Protein AF-A0A7C7JEN7-F1 (afdb_monomer)

Mean predicted aligned error: 6.24 Å

Radius of gyration: 23.6 Å; Cα contacts (8 Å, |Δi|>4): 717; chains: 1; bounding box: 55×53×73 Å

Sequence (322 aa):
MTFWKRRGQVAGRQQATELNKSIAQLVNTSGSMYYESNAASGFDFISEGQALMNERQGLKTDRCYILNDRSTQKFGTDLAGRQTLQGRPADTWTTGQIGSNIAEFDVYTGSFLPQVAASSGSTTTTATFSGKPEGGGVSASFIVTNVDYRTADIAVTASAGFAVGDKVTFSNVNAVGLADKTDTGILMTFTVVGIPNGTSVTIFPKPIALGDAGLNITEKAYANVNTQIVSGATMGAVNTTGGRSNLFYDNDAIEVLGGDVPMQLMGEFDGMKVISETMSNGLNMYMVYDSRLDDLRLRYRLFTWYGLTAKDPSRMGVSVSI

Foldseek 3Di:
DCVVVVVVVVVVVVVVLVVVLVQLVCLLQQAFAEDEDQDQALLVQVLVLLLLLVQQQDDFDAKAWEAEPVSLQSNLVVLLPDPPDPPQNVVCVVPSGNAQDRNRYGYHYDNSHDWFDAAFDKWFFAAWDALFDDQWDQDPVRDTDGDDQFKDKTFTPFDPRDDRSFKKFWPPKFFHHLQPRHGPVHTGIWTFHDDPDGGITMIGGRAHELPDPPDDPVRSNRHTIHHIRHGGIMMGTNSRPITGKMKMFRPVQKDKAWDDDPCVCVCVVPVWDKDWDQDPVRWIKIKIWDADPVVRDIDIDIDTDIDMDRNHSHGIYIYHHD

Secondary structure (DSSP, 8-state):
--HHHHHHHHHHHHHHHHHHHHHHHHHHHH--EEEEE--S-HHHHHHHHHHHHHHHT---S-EEEEE-HHHHHHHHHHHHT-SSSSSHHHHHHHH----SSBTTBEEEE-TT--EEPP---EEEBSS-B------EEE-TT--EEEPPSS-EEEEBS--TT--TT-EEEEEEEEEE-TTT--EEEEEEEEEEEEEEETTEEEEESPP-BTT-TTS-HHHHTT--BSS-B-TTPEEEES-SS-EEEEEEEEGGGEEEEEPPP-GGGHHHHH--EEEEEE-TTSPEEEEEEEE-TTT--EEEEEEE-EEEEES-GGGEEEEEE-

Nearest PDB structures (foldseek):
  5uu5-assembly1_A  TM=9.271E-01  e=1.048E-30  Lederbergvirus P22
  8i1v-assembly1_B  TM=8.543E-01  e=2.405E-27  Salmonella phage P22
  8i1v-assembly1_E  TM=8.691E-01  e=3.173E-26  Salmonella phage P22
  8i1v-assembly1_C  TM=8.384E-01  e=6.517E-26  Salmonella phage P22
  8i1v-assembly1_A  TM=8.525E-01  e=1.509E-25  Salmonella phage P22

Solvent-accessible surface area (backbone atoms only — not comparable to full-atom values): 17219 Å² total; per-residue (Å²): 142,58,66,69,61,52,50,52,56,51,51,56,54,47,51,57,51,52,51,55,29,50,52,40,42,47,41,54,36,38,19,15,36,73,54,78,42,68,63,73,48,46,64,60,56,51,34,53,58,34,50,57,48,56,53,40,47,56,87,84,86,46,41,37,30,36,31,24,64,66,57,40,51,52,26,31,51,52,48,43,68,41,87,86,55,82,67,58,22,61,51,22,65,74,69,61,47,86,48,68,71,56,62,76,19,40,54,47,78,36,87,60,49,48,73,43,68,55,34,84,21,67,36,33,24,70,45,64,50,79,48,76,80,53,74,54,49,67,46,99,83,70,50,76,43,77,45,76,67,51,58,35,80,44,46,28,70,50,34,85,59,61,53,75,34,42,34,31,35,41,64,89,27,22,26,15,14,45,81,79,63,45,69,66,86,42,69,34,48,27,10,25,66,39,66,85,45,65,40,26,38,26,28,21,50,41,63,15,26,52,63,38,86,88,55,54,74,77,50,36,61,67,20,44,19,45,37,53,56,44,54,65,32,43,38,37,40,66,35,56,77,39,37,63,32,24,40,35,32,30,58,83,24,52,47,77,46,69,51,88,72,78,58,68,56,48,35,77,76,73,69,31,46,70,49,73,50,72,44,99,86,72,41,58,37,36,40,40,35,46,71,46,79,94,76,69,45,76,50,74,48,78,49,68,50,69,49,79,42,73,73,34,30,74,46,19,21,36,37,28,73,98

pLDDT: mean 90.13, std 7.37, range [51.38, 98.12]

Structure (mmCIF, N/CA/C/O backbone):
data_AF-A0A7C7JEN7-F1
#
_entry.id   AF-A0A7C7JEN7-F1
#
loop_
_atom_site.group_PDB
_atom_site.id
_atom_site.type_symbol
_atom_site.label_atom_id
_atom_site.label_alt_id
_atom_site.label_comp_id
_atom_site.label_asym_id
_atom_site.label_entity_id
_atom_site.label_seq_id
_atom_site.pdbx_PDB_ins_code
_atom_site.Cartn_x
_atom_site.Cartn_y
_atom_site.Cartn_z
_atom_site.occupancy
_atom_site.B_iso_or_equiv
_atom_site.auth_seq_id
_atom_site.auth_comp_id
_atom_site.auth_asym_id
_atom_site.auth_atom_id
_atom_site.pdbx_PDB_model_num
ATOM 1 N N . MET A 1 1 ? 28.932 23.107 -25.901 1.00 51.38 1 MET A N 1
ATOM 2 C CA . MET A 1 1 ? 27.743 22.413 -26.449 1.00 51.38 1 MET A CA 1
ATOM 3 C C . MET A 1 1 ? 27.569 21.045 -25.777 1.00 51.38 1 MET A C 1
ATOM 5 O O . MET A 1 1 ? 28.175 20.079 -26.211 1.00 51.38 1 MET A O 1
ATOM 9 N N . THR A 1 2 ? 26.784 20.954 -24.696 1.00 74.62 2 THR A N 1
ATOM 10 C CA . THR A 1 2 ? 26.602 19.733 -23.863 1.00 74.62 2 THR A CA 1
ATOM 11 C C . THR A 1 2 ? 25.125 19.393 -23.604 1.00 74.62 2 THR A C 1
ATOM 13 O O . THR A 1 2 ? 24.800 18.640 -22.686 1.00 74.62 2 THR A O 1
ATOM 16 N N . PHE A 1 3 ? 24.204 19.947 -24.400 1.00 80.75 3 PHE A N 1
ATOM 17 C CA . PHE A 1 3 ? 22.759 19.837 -24.166 1.00 80.75 3 PHE A CA 1
ATOM 18 C C . PHE A 1 3 ? 22.262 18.383 -24.177 1.00 80.75 3 PHE A C 1
ATOM 20 O O . PHE A 1 3 ? 21.475 18.005 -23.314 1.00 80.75 3 PHE A O 1
ATOM 27 N N . TRP A 1 4 ? 22.765 17.547 -25.091 1.00 77.31 4 TRP A N 1
ATOM 28 C CA . TRP A 1 4 ? 22.377 16.138 -25.193 1.00 77.31 4 TRP A CA 1
ATOM 29 C C . TRP A 1 4 ? 22.844 15.331 -23.972 1.00 77.31 4 TRP A C 1
ATOM 31 O O . TRP A 1 4 ? 22.062 14.572 -23.405 1.00 77.31 4 TRP A O 1
ATOM 41 N N . LYS A 1 5 ? 24.070 15.579 -23.485 1.00 84.12 5 LYS A N 1
ATOM 42 C CA . LYS A 1 5 ? 24.615 14.950 -22.270 1.00 84.12 5 LYS A CA 1
ATOM 43 C C . LYS A 1 5 ? 23.794 15.333 -21.038 1.00 84.12 5 LYS A C 1
ATOM 45 O O . LYS A 1 5 ? 23.424 14.469 -20.249 1.00 84.12 5 LYS A O 1
ATOM 50 N N . ARG A 1 6 ? 23.452 16.620 -20.903 1.00 86.44 6 ARG A N 1
ATOM 51 C CA . ARG A 1 6 ? 22.601 17.109 -19.807 1.00 86.44 6 ARG A CA 1
ATOM 52 C C . ARG A 1 6 ? 21.198 16.505 -19.876 1.00 86.44 6 ARG A C 1
ATOM 54 O O . ARG A 1 6 ? 20.664 16.107 -18.847 1.00 86.44 6 ARG A O 1
ATOM 61 N N . ARG A 1 7 ? 20.619 16.388 -21.076 1.00 85.50 7 ARG A N 1
ATOM 62 C CA . ARG A 1 7 ? 19.309 15.753 -21.277 1.00 85.50 7 ARG A CA 1
ATOM 63 C C . ARG A 1 7 ? 19.331 14.270 -20.898 1.00 85.50 7 ARG A C 1
ATOM 65 O O . ARG A 1 7 ? 18.399 13.826 -20.241 1.00 85.50 7 ARG A O 1
ATOM 72 N N . GLY A 1 8 ? 20.387 13.532 -21.247 1.00 83.75 8 GLY A N 1
ATOM 73 C CA . GLY A 1 8 ? 20.572 12.140 -20.818 1.00 83.75 8 GLY A CA 1
ATOM 74 C C . GLY A 1 8 ? 20.639 11.993 -19.293 1.00 83.75 8 GLY A C 1
ATOM 75 O O . GLY A 1 8 ? 19.905 11.196 -18.719 1.00 83.75 8 GLY A O 1
ATOM 76 N N . GLN A 1 9 ? 21.435 12.834 -18.621 1.00 84.75 9 GLN A N 1
ATOM 77 C CA . GLN A 1 9 ? 21.543 12.835 -17.154 1.00 84.75 9 GLN A CA 1
ATOM 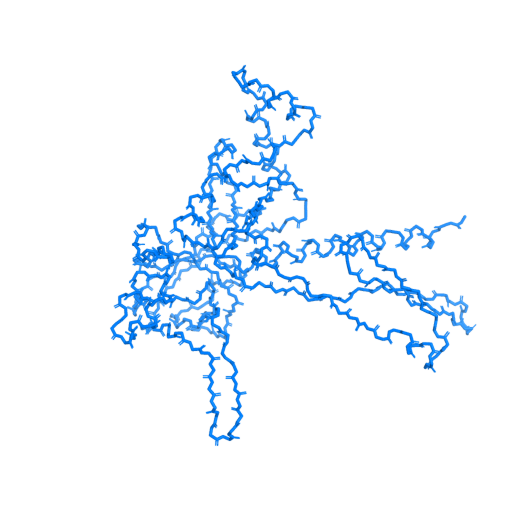78 C C . GLN A 1 9 ? 20.213 13.157 -16.456 1.00 84.75 9 GLN A C 1
ATOM 80 O O . GLN A 1 9 ? 19.863 12.522 -15.463 1.00 84.75 9 GLN A O 1
ATOM 85 N N . VAL A 1 10 ? 19.462 14.141 -16.963 1.00 86.94 10 VAL A N 1
ATOM 86 C CA . VAL A 1 10 ? 18.146 14.502 -16.409 1.00 86.94 10 VAL A CA 1
ATOM 87 C C . VAL A 1 10 ? 17.130 13.383 -16.636 1.00 86.94 10 VAL A C 1
ATOM 89 O O . VAL A 1 10 ? 16.380 13.067 -15.719 1.00 86.94 10 VAL A O 1
ATOM 92 N N . ALA A 1 11 ? 17.136 12.747 -17.808 1.00 85.75 11 ALA A N 1
ATOM 93 C CA . ALA A 1 11 ? 16.244 11.631 -18.100 1.00 85.75 11 ALA A CA 1
ATOM 94 C C . ALA A 1 11 ? 16.504 10.421 -17.185 1.00 85.75 11 ALA A C 1
ATOM 96 O O . ALA A 1 11 ? 15.548 9.846 -16.675 1.00 85.75 11 ALA A O 1
ATOM 97 N N . GLY A 1 12 ? 17.769 10.085 -16.898 1.00 83.12 12 GLY A N 1
ATOM 98 C CA . GLY A 1 12 ? 18.100 9.035 -15.923 1.00 83.12 12 GLY A CA 1
ATOM 99 C C . GLY A 1 12 ? 17.578 9.353 -14.514 1.00 83.12 12 GLY A C 1
ATOM 100 O O . GLY A 1 12 ? 16.945 8.515 -13.878 1.00 83.12 12 GLY A O 1
ATOM 101 N N . ARG A 1 13 ? 17.742 10.603 -14.052 1.00 84.62 13 ARG A N 1
ATOM 102 C CA . ARG A 1 13 ? 17.164 11.054 -12.768 1.00 84.62 13 ARG A CA 1
ATOM 103 C C . ARG A 1 13 ? 15.639 10.970 -12.758 1.00 84.62 13 ARG A C 1
ATOM 105 O O . ARG A 1 13 ? 15.063 10.551 -11.762 1.00 84.62 13 ARG A O 1
ATOM 112 N N . GLN A 1 14 ? 14.990 11.355 -13.857 1.00 87.88 14 GLN A N 1
ATOM 113 C CA . GLN A 1 14 ? 13.539 11.276 -13.981 1.00 87.88 14 GLN A CA 1
ATOM 114 C C . GLN A 1 14 ? 13.049 9.828 -13.873 1.00 87.88 14 GLN A C 1
ATOM 116 O O . GLN A 1 14 ? 12.081 9.589 -13.164 1.00 87.88 14 GLN A O 1
ATOM 121 N N . GLN A 1 15 ? 13.723 8.863 -14.506 1.00 85.88 15 GLN A N 1
ATOM 122 C CA . GLN A 1 15 ? 13.332 7.451 -14.418 1.00 85.88 15 GLN A CA 1
ATOM 123 C C . GLN A 1 15 ? 13.362 6.919 -12.982 1.00 85.88 15 GLN A C 1
ATOM 125 O O . GLN A 1 15 ? 12.417 6.252 -12.565 1.00 85.88 15 GLN A O 1
ATOM 130 N N . ALA A 1 16 ? 14.395 7.262 -12.207 1.00 84.06 16 ALA A N 1
ATOM 131 C CA . ALA A 1 16 ? 14.459 6.901 -10.792 1.00 84.06 16 ALA A CA 1
ATOM 132 C C . ALA A 1 16 ? 13.298 7.521 -9.988 1.00 84.06 16 ALA A C 1
ATOM 134 O O . ALA A 1 16 ? 12.675 6.850 -9.168 1.00 84.06 16 ALA A O 1
ATOM 135 N N . THR A 1 17 ? 12.955 8.783 -10.261 1.00 88.62 17 THR A N 1
ATOM 136 C CA . THR A 1 17 ? 11.811 9.446 -9.618 1.00 88.62 17 THR A CA 1
ATOM 137 C C . THR A 1 17 ? 10.472 8.814 -10.007 1.00 88.62 17 THR A C 1
ATOM 139 O O . THR A 1 17 ? 9.616 8.642 -9.142 1.00 88.62 17 THR A O 1
ATOM 142 N N . GLU A 1 18 ? 10.274 8.443 -11.275 1.00 90.25 18 GLU A N 1
ATOM 143 C CA . GLU A 1 18 ? 9.043 7.774 -11.723 1.00 90.25 18 GLU A CA 1
ATOM 144 C C . GLU A 1 18 ? 8.884 6.382 -11.091 1.00 90.25 18 GLU A C 1
ATOM 146 O O . GLU A 1 18 ? 7.769 5.997 -10.735 1.00 90.25 18 GLU A O 1
ATOM 151 N N . LEU A 1 19 ? 9.982 5.648 -10.866 1.00 89.94 19 LEU A N 1
ATOM 152 C CA . LEU A 1 19 ? 9.952 4.398 -10.096 1.00 89.94 19 LEU A CA 1
ATOM 153 C C . LEU A 1 19 ? 9.471 4.650 -8.657 1.00 89.94 19 LEU A C 1
ATOM 155 O O . LEU A 1 19 ? 8.524 4.021 -8.196 1.00 89.94 19 LEU A O 1
ATOM 159 N N . ASN A 1 20 ? 10.064 5.619 -7.959 1.00 91.44 20 ASN A N 1
ATOM 160 C CA . ASN A 1 20 ? 9.665 5.935 -6.584 1.00 91.44 20 ASN A CA 1
ATOM 161 C C . ASN A 1 20 ? 8.196 6.377 -6.500 1.00 91.44 20 ASN A C 1
ATOM 163 O O . ASN A 1 20 ? 7.462 5.969 -5.601 1.00 91.44 20 ASN A O 1
ATOM 167 N N . LYS A 1 21 ? 7.742 7.177 -7.470 1.00 93.50 21 LYS A N 1
ATOM 168 C CA . LYS A 1 21 ? 6.348 7.618 -7.574 1.00 93.50 21 LYS A CA 1
ATOM 169 C C . LYS A 1 21 ? 5.394 6.453 -7.838 1.00 93.50 21 LYS A C 1
ATOM 171 O O . LYS A 1 21 ? 4.320 6.411 -7.245 1.00 93.50 21 LYS A O 1
ATOM 176 N N . SER A 1 22 ? 5.760 5.519 -8.713 1.00 94.50 22 SER A N 1
ATOM 177 C CA . SER A 1 22 ? 4.924 4.355 -9.023 1.00 94.50 22 SER A CA 1
ATOM 178 C C . SER A 1 22 ? 4.834 3.378 -7.847 1.00 94.50 22 SER A C 1
ATOM 180 O O . SER A 1 22 ? 3.738 2.900 -7.563 1.00 94.50 22 SER A O 1
ATOM 182 N N . ILE A 1 23 ? 5.918 3.177 -7.087 1.00 93.69 23 ILE A N 1
ATOM 183 C CA . ILE A 1 23 ? 5.891 2.427 -5.817 1.00 93.69 23 ILE A CA 1
ATOM 184 C C . ILE A 1 23 ? 4.972 3.120 -4.804 1.00 93.69 23 ILE A C 1
ATOM 186 O O . ILE A 1 23 ? 4.078 2.488 -4.245 1.00 93.69 23 ILE A O 1
ATOM 190 N N . ALA A 1 24 ? 5.127 4.432 -4.609 1.00 95.38 24 ALA A N 1
ATOM 191 C CA . ALA A 1 24 ? 4.277 5.188 -3.693 1.00 95.38 24 ALA A CA 1
ATOM 192 C C . ALA A 1 24 ? 2.789 5.127 -4.092 1.00 95.38 24 ALA A C 1
ATOM 194 O O . ALA A 1 24 ? 1.914 4.984 -3.237 1.00 95.38 24 ALA A O 1
ATOM 195 N N . GLN A 1 25 ? 2.496 5.186 -5.394 1.00 95.50 25 GLN A N 1
ATOM 196 C CA . GLN A 1 25 ? 1.140 5.045 -5.922 1.00 95.50 25 GLN A CA 1
ATOM 197 C C . GLN A 1 25 ? 0.579 3.633 -5.718 1.00 95.50 25 GLN A C 1
ATOM 199 O O . GLN A 1 25 ? -0.606 3.496 -5.406 1.00 95.50 25 GLN A O 1
ATOM 204 N N . LEU A 1 26 ? 1.405 2.592 -5.860 1.00 95.44 26 LEU A N 1
ATOM 205 C CA . LEU A 1 26 ? 1.008 1.215 -5.579 1.00 95.44 26 LEU A CA 1
ATOM 206 C C . LEU A 1 26 ? 0.565 1.077 -4.120 1.00 95.44 26 LEU A C 1
ATOM 208 O O . LEU A 1 26 ? -0.551 0.626 -3.872 1.00 95.44 26 LEU A O 1
ATOM 212 N N . VAL A 1 27 ? 1.381 1.530 -3.165 1.00 95.94 27 VAL A N 1
ATOM 213 C CA . VAL A 1 27 ? 1.025 1.499 -1.734 1.00 95.94 27 VAL A CA 1
ATOM 214 C C . VAL A 1 27 ? -0.258 2.285 -1.480 1.00 95.94 27 VAL A C 1
ATOM 216 O O . VAL A 1 27 ? -1.158 1.793 -0.805 1.00 95.94 27 VAL A O 1
ATOM 219 N N . ASN A 1 28 ? -0.395 3.466 -2.086 1.00 95.19 28 ASN A N 1
ATOM 220 C CA . ASN A 1 28 ? -1.583 4.296 -1.918 1.00 95.19 28 ASN A CA 1
ATOM 221 C C . ASN A 1 28 ? -2.875 3.611 -2.398 1.00 95.19 28 ASN A C 1
ATOM 223 O O . ASN A 1 28 ? -3.921 3.710 -1.757 1.00 95.19 28 ASN A O 1
ATOM 227 N N . THR A 1 29 ? -2.804 2.900 -3.523 1.00 94.81 29 THR A N 1
ATOM 228 C CA . THR A 1 29 ? -3.970 2.280 -4.174 1.00 94.81 29 THR A CA 1
ATOM 229 C C . THR A 1 29 ? -4.243 0.845 -3.737 1.00 94.81 29 THR A C 1
ATOM 231 O O . THR A 1 29 ? -5.320 0.340 -4.029 1.00 94.81 29 THR A O 1
ATOM 234 N N . SER A 1 30 ? -3.319 0.193 -3.023 1.00 94.50 30 SER A N 1
ATOM 235 C CA . SER A 1 30 ? -3.463 -1.213 -2.614 1.00 94.50 30 SER A CA 1
ATOM 236 C C . SER A 1 30 ? -3.274 -1.473 -1.118 1.00 94.50 30 SER A C 1
ATOM 238 O O . SER A 1 30 ? -3.766 -2.485 -0.628 1.00 94.50 30 SER A O 1
ATOM 240 N N . GLY A 1 31 ? -2.619 -0.583 -0.367 1.00 94.94 31 GLY A N 1
ATOM 241 C CA . GLY A 1 31 ? -2.411 -0.757 1.071 1.00 94.94 31 GLY A CA 1
ATOM 242 C C . GLY A 1 31 ? -3.721 -0.688 1.845 1.00 94.94 31 GLY A C 1
ATOM 243 O O . GLY A 1 31 ? -4.533 0.1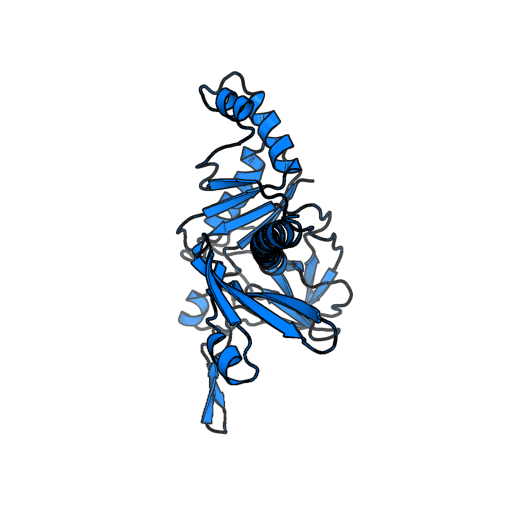95 1.589 1.00 94.94 31 GLY A O 1
ATOM 244 N N . SER A 1 32 ? -3.941 -1.631 2.759 1.00 93.94 32 SER A N 1
ATOM 245 C CA . SER A 1 32 ? -5.224 -1.841 3.451 1.00 93.94 32 SER A CA 1
ATOM 246 C C . SER A 1 32 ? -5.267 -1.342 4.895 1.00 93.94 32 SER A C 1
ATOM 248 O O . SER A 1 32 ? -6.286 -1.473 5.570 1.00 93.94 32 SER A O 1
ATOM 250 N N . MET A 1 33 ? -4.173 -0.786 5.408 1.00 95.31 33 MET A N 1
ATOM 251 C CA . MET A 1 33 ? -4.198 -0.028 6.659 1.00 95.31 33 MET A CA 1
ATOM 252 C C . MET A 1 33 ? -4.404 1.453 6.348 1.00 95.31 33 MET A C 1
ATOM 254 O O . MET A 1 33 ? -3.807 1.989 5.413 1.00 95.31 33 MET A O 1
ATOM 258 N N . TYR A 1 34 ? -5.265 2.117 7.114 1.00 96.50 34 TYR A N 1
ATOM 259 C CA . TYR A 1 34 ? -5.557 3.527 6.897 1.00 96.50 34 TYR A CA 1
ATOM 260 C C . TYR A 1 34 ? -5.976 4.243 8.169 1.00 96.50 34 TYR A C 1
ATOM 262 O O . TYR A 1 34 ? -6.727 3.668 8.954 1.00 96.50 34 TYR A O 1
ATOM 270 N N . TYR A 1 35 ? -5.548 5.498 8.309 1.00 95.75 35 TYR A N 1
ATOM 271 C CA . TYR A 1 35 ? -6.066 6.428 9.309 1.00 95.75 35 TYR A CA 1
ATOM 272 C C . TYR A 1 35 ? -5.925 7.895 8.862 1.00 95.75 35 TYR A C 1
ATOM 274 O O . TYR A 1 35 ? -4.974 8.268 8.165 1.00 95.75 35 TYR A O 1
ATOM 282 N N . GLU A 1 36 ? -6.879 8.729 9.282 1.00 94.50 36 GL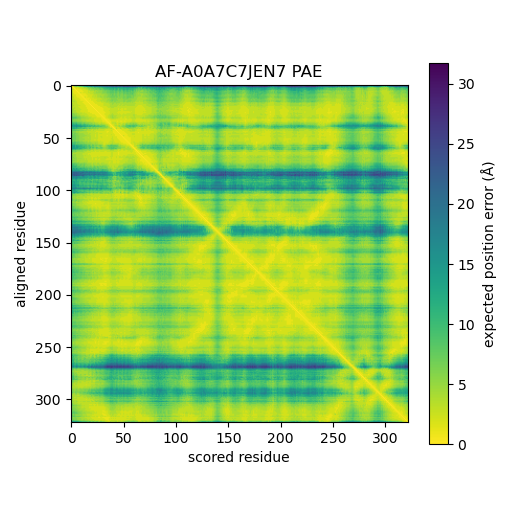U A N 1
ATOM 283 C CA . GLU A 1 36 ? -6.800 10.195 9.238 1.00 94.50 36 GLU A CA 1
ATOM 284 C C . GLU A 1 36 ? -6.620 10.693 10.672 1.00 94.50 36 GLU A C 1
ATOM 286 O O . GLU A 1 36 ? -7.388 10.315 11.554 1.00 94.50 36 GLU A O 1
ATOM 291 N N . SER A 1 37 ? -5.615 11.531 10.923 1.00 92.75 37 SER A N 1
ATOM 292 C CA . SER A 1 37 ? -5.306 11.979 12.283 1.00 92.75 37 SER A CA 1
ATOM 293 C C . SER A 1 37 ? -4.974 13.465 12.326 1.00 92.75 37 SER A C 1
ATOM 295 O O . SER A 1 37 ? -4.196 13.979 11.517 1.00 92.75 37 SER A O 1
ATOM 297 N N . ASN A 1 38 ? -5.571 14.158 13.297 1.00 89.88 38 ASN A N 1
ATOM 298 C CA . ASN A 1 38 ? -5.308 15.563 13.607 1.00 89.88 38 ASN A CA 1
ATOM 299 C C . ASN A 1 38 ? -4.196 15.726 14.660 1.00 89.88 38 ASN A C 1
ATOM 301 O O . ASN A 1 38 ? -4.017 16.818 15.207 1.00 89.88 38 ASN A O 1
ATOM 305 N N . ALA A 1 39 ? -3.452 14.650 14.953 1.00 85.75 39 ALA A N 1
ATOM 306 C CA . ALA A 1 39 ? -2.406 14.648 15.961 1.00 85.75 39 ALA A CA 1
ATOM 307 C C . ALA A 1 39 ? -1.422 15.815 15.762 1.00 85.75 39 ALA A C 1
ATOM 309 O O . ALA A 1 39 ? -0.931 16.101 14.661 1.00 85.75 39 ALA A O 1
ATOM 310 N N . ALA A 1 40 ? -1.143 16.510 16.864 1.00 81.62 40 ALA A N 1
ATOM 311 C CA . ALA A 1 40 ? -0.124 17.552 16.912 1.00 81.62 40 ALA A CA 1
ATOM 312 C C . ALA A 1 40 ? 1.281 16.950 17.087 1.00 81.62 40 ALA A C 1
ATOM 314 O O . ALA A 1 40 ? 2.245 17.468 16.527 1.00 81.62 40 ALA A O 1
ATOM 315 N N . SER A 1 41 ? 1.372 15.840 17.827 1.00 86.44 41 SER A N 1
ATOM 316 C CA . SER A 1 41 ? 2.599 15.085 18.087 1.00 86.44 41 SER A CA 1
ATOM 317 C C . SER A 1 41 ? 2.945 14.181 16.907 1.00 86.44 41 SER A C 1
ATOM 319 O O . SER A 1 41 ? 2.132 13.359 16.478 1.00 86.44 41 SER A O 1
ATOM 321 N N . GLY A 1 42 ? 4.181 14.290 16.415 1.00 85.31 42 GLY A N 1
ATOM 322 C CA . GLY A 1 42 ? 4.687 13.386 15.380 1.00 85.31 42 GLY A CA 1
ATOM 323 C C . GLY A 1 42 ? 4.819 11.940 15.853 1.00 85.31 42 GLY A C 1
ATOM 324 O O . GLY A 1 42 ? 4.624 11.018 15.066 1.00 85.31 42 GLY A O 1
ATOM 325 N N . PHE A 1 43 ? 5.108 11.731 17.141 1.00 88.12 43 PHE A N 1
ATOM 326 C CA . PHE A 1 43 ? 5.197 10.389 17.715 1.00 88.12 43 PHE A CA 1
ATOM 327 C C . PHE A 1 43 ? 3.827 9.708 17.764 1.00 88.12 43 PHE A C 1
ATOM 329 O O . PHE A 1 43 ? 3.714 8.545 17.386 1.00 88.12 43 PHE A O 1
ATOM 336 N N . ASP A 1 44 ? 2.786 10.434 18.171 1.00 90.88 44 ASP A N 1
ATOM 337 C CA . ASP A 1 44 ? 1.429 9.883 18.260 1.00 90.88 44 ASP A CA 1
ATOM 338 C C . ASP A 1 44 ? 0.920 9.537 16.857 1.00 90.88 44 ASP A C 1
ATOM 340 O O . ASP A 1 44 ? 0.404 8.446 16.632 1.00 90.88 44 ASP A O 1
ATOM 344 N N . PHE A 1 45 ? 1.188 10.416 15.881 1.00 93.31 45 PHE A N 1
ATOM 345 C CA . PHE A 1 45 ? 0.839 10.172 14.485 1.00 93.31 45 PHE A CA 1
ATOM 346 C C . PHE A 1 45 ? 1.503 8.909 13.924 1.00 93.31 45 PHE A C 1
ATOM 348 O O . PHE A 1 45 ? 0.847 8.140 13.232 1.00 93.31 45 PHE A O 1
ATOM 355 N N . ILE A 1 46 ? 2.793 8.675 14.185 1.00 93.44 46 ILE A N 1
ATOM 356 C CA . ILE A 1 46 ? 3.515 7.503 13.653 1.00 93.44 46 ILE A CA 1
ATOM 357 C C . ILE A 1 46 ? 3.161 6.228 14.439 1.00 93.44 46 ILE A C 1
ATOM 359 O O . ILE A 1 46 ? 3.022 5.159 13.843 1.00 93.44 46 ILE A O 1
ATOM 363 N N . SER A 1 47 ? 2.984 6.326 15.760 1.00 93.56 47 SER A N 1
ATOM 364 C CA . SER A 1 47 ? 2.688 5.170 16.621 1.00 93.56 47 SER A CA 1
ATOM 365 C C . SER A 1 47 ? 1.289 4.587 16.407 1.00 93.56 47 SER A C 1
ATOM 367 O O . SER A 1 47 ? 1.105 3.389 16.608 1.00 93.56 47 SER A O 1
ATOM 369 N N . GLU A 1 48 ? 0.337 5.360 15.881 1.00 93.94 48 GLU A N 1
ATOM 370 C CA . GLU A 1 48 ? -0.950 4.833 15.406 1.00 93.94 48 GLU A CA 1
ATOM 371 C C . GLU A 1 48 ? -0.763 3.772 14.301 1.00 93.94 48 GLU A C 1
ATOM 373 O O . GLU A 1 48 ? -1.369 2.700 14.341 1.00 93.94 48 GLU A O 1
ATOM 378 N N . GLY A 1 49 ? 0.172 4.000 13.370 1.00 93.00 49 GLY A N 1
ATOM 379 C CA . GLY A 1 49 ? 0.549 3.004 12.363 1.00 93.00 49 GLY A CA 1
ATOM 380 C C . GLY A 1 49 ? 1.187 1.748 12.971 1.00 93.00 49 GLY A C 1
ATOM 381 O O . GLY A 1 49 ? 0.946 0.638 12.491 1.00 93.00 49 GLY A O 1
ATOM 382 N N . GLN A 1 50 ? 1.960 1.900 14.054 1.00 93.56 50 GLN A N 1
ATOM 383 C CA . GLN A 1 50 ? 2.560 0.775 14.784 1.00 93.56 50 GLN A CA 1
ATOM 384 C C . GLN A 1 50 ? 1.480 -0.072 15.460 1.00 93.56 50 GLN A C 1
ATOM 386 O O . GLN A 1 50 ? 1.517 -1.297 15.345 1.00 93.56 50 GLN A O 1
ATOM 391 N N . ALA A 1 51 ? 0.533 0.573 16.148 1.00 93.69 51 ALA A N 1
ATOM 392 C CA . ALA A 1 51 ? -0.578 -0.096 16.815 1.00 93.69 51 ALA A CA 1
ATOM 393 C C . ALA A 1 51 ? -1.380 -0.935 15.812 1.00 93.69 51 ALA A C 1
ATOM 395 O O . ALA A 1 51 ? -1.501 -2.145 15.998 1.00 93.69 51 ALA A O 1
ATOM 396 N N . LEU A 1 52 ? -1.780 -0.341 14.679 1.00 93.44 52 LEU A N 1
ATOM 397 C CA . LEU A 1 52 ? -2.501 -1.048 13.614 1.00 93.44 52 LEU A CA 1
ATOM 398 C C . LEU A 1 52 ? -1.733 -2.268 13.078 1.00 93.44 52 LEU A C 1
ATOM 400 O O . LEU A 1 52 ? -2.312 -3.341 12.900 1.00 93.44 52 LEU A O 1
ATOM 404 N N . MET A 1 53 ? -0.427 -2.131 12.823 1.00 93.88 53 MET A N 1
ATOM 405 C CA . MET A 1 53 ? 0.395 -3.243 12.331 1.00 93.88 53 MET A CA 1
ATOM 406 C C . MET A 1 53 ? 0.595 -4.350 13.373 1.00 93.88 53 MET A C 1
ATOM 408 O O . MET A 1 53 ? 0.643 -5.529 13.015 1.00 93.88 53 MET A O 1
ATOM 412 N N . ASN A 1 54 ? 0.738 -3.987 14.649 1.00 93.50 54 ASN A N 1
ATOM 413 C CA . ASN A 1 54 ? 0.964 -4.936 15.737 1.00 93.50 54 ASN A CA 1
ATOM 414 C C . ASN A 1 54 ? -0.308 -5.702 16.100 1.00 93.50 54 ASN A C 1
ATOM 416 O O . ASN A 1 54 ? -0.243 -6.917 16.266 1.00 93.50 54 ASN A O 1
ATOM 420 N N . GLU A 1 55 ? -1.455 -5.027 16.151 1.00 93.12 55 GLU A N 1
ATOM 421 C CA . GLU A 1 55 ? -2.755 -5.655 16.403 1.00 93.12 55 GLU A CA 1
ATOM 422 C C . GLU A 1 55 ? -3.131 -6.654 15.304 1.00 93.12 55 GLU A C 1
ATOM 424 O O . GLU A 1 55 ? -3.646 -7.731 15.594 1.00 93.12 55 GLU A O 1
ATOM 429 N N . ARG A 1 56 ? -2.798 -6.354 14.040 1.00 91.31 56 ARG A N 1
ATOM 430 C CA . ARG A 1 56 ? -2.992 -7.294 12.922 1.00 91.31 56 ARG A CA 1
ATOM 431 C C . ARG A 1 56 ? -1.994 -8.458 12.923 1.00 91.31 56 ARG A C 1
ATOM 433 O O . ARG A 1 56 ? -2.246 -9.462 12.263 1.00 91.31 56 ARG A O 1
ATOM 440 N N . GLN A 1 57 ? -0.883 -8.357 13.657 1.00 92.00 57 GLN A N 1
ATOM 441 C CA . GLN A 1 57 ? 0.138 -9.409 13.799 1.00 92.00 57 GLN A CA 1
ATOM 442 C C . GLN A 1 57 ? 0.714 -9.912 12.459 1.00 92.00 57 GLN A C 1
ATOM 444 O O . GLN A 1 57 ? 1.004 -11.097 12.292 1.00 92.00 57 GLN A O 1
ATOM 449 N N . GLY A 1 58 ? 0.879 -9.011 11.485 1.00 85.06 58 GLY A N 1
ATOM 450 C CA . GLY A 1 58 ? 1.564 -9.332 10.230 1.00 85.06 58 GLY A CA 1
ATOM 451 C C . GLY A 1 58 ? 3.048 -9.651 10.446 1.00 85.06 58 GLY A C 1
ATOM 452 O O . GLY A 1 58 ? 3.633 -9.270 11.464 1.00 85.06 58 GLY A O 1
ATOM 453 N N . LEU A 1 59 ? 3.681 -10.315 9.471 1.00 85.62 59 LEU A N 1
ATOM 454 C CA . LEU A 1 59 ? 5.134 -10.506 9.496 1.00 85.62 59 LEU A CA 1
ATOM 455 C C . LEU A 1 59 ? 5.851 -9.159 9.648 1.00 85.62 59 LEU A C 1
ATOM 457 O O . LEU A 1 59 ? 5.513 -8.180 8.982 1.00 85.62 59 LEU A O 1
ATOM 461 N N . LYS A 1 60 ? 6.861 -9.152 10.517 1.00 86.19 60 LYS A N 1
ATOM 462 C CA . LYS A 1 60 ? 7.727 -8.010 10.789 1.00 86.19 60 LYS A CA 1
ATOM 463 C C . LYS A 1 60 ? 9.130 -8.359 10.312 1.00 86.19 60 LYS A C 1
ATOM 465 O O . LYS A 1 60 ? 9.835 -9.091 11.006 1.00 86.19 60 LYS A O 1
ATOM 470 N N . THR A 1 61 ? 9.508 -7.874 9.134 1.00 87.19 61 THR A N 1
ATOM 471 C CA . THR A 1 61 ? 10.884 -7.984 8.641 1.00 87.19 61 THR A CA 1
ATOM 472 C C . THR A 1 61 ? 11.613 -6.669 8.835 1.00 87.19 61 THR A C 1
ATOM 474 O O . THR A 1 61 ? 12.583 -6.630 9.577 1.00 87.19 61 THR A O 1
ATOM 477 N N . ASP A 1 62 ? 11.108 -5.600 8.219 1.00 90.56 62 ASP A N 1
ATOM 478 C CA . ASP A 1 62 ? 11.722 -4.274 8.247 1.00 90.56 62 ASP A CA 1
ATOM 479 C C . ASP A 1 62 ? 10.651 -3.245 7.909 1.00 90.56 62 ASP A C 1
ATOM 481 O O . ASP A 1 62 ? 10.143 -3.205 6.787 1.00 90.56 62 ASP A O 1
ATOM 485 N N . ARG A 1 63 ? 10.275 -2.428 8.891 1.00 92.38 63 ARG A N 1
ATOM 486 C CA . ARG A 1 63 ? 9.182 -1.472 8.742 1.00 92.38 63 ARG A CA 1
ATOM 487 C C . ARG A 1 63 ? 9.718 -0.091 8.421 1.00 92.38 63 ARG A C 1
ATOM 489 O O . ARG A 1 63 ? 10.582 0.436 9.120 1.00 92.38 63 ARG A O 1
ATOM 496 N N . CYS A 1 64 ? 9.130 0.535 7.414 1.00 93.12 64 CYS A N 1
ATOM 497 C CA . CYS A 1 64 ? 9.448 1.901 7.046 1.00 93.12 64 CYS A CA 1
ATOM 498 C C . CYS A 1 64 ? 8.205 2.790 7.059 1.00 93.12 64 CYS A C 1
ATOM 500 O O . CYS A 1 64 ? 7.067 2.338 6.898 1.00 93.12 64 CYS A O 1
ATOM 502 N N . TYR A 1 65 ? 8.455 4.077 7.253 1.00 95.06 65 TYR A N 1
ATOM 503 C CA . TYR A 1 65 ? 7.452 5.122 7.234 1.00 95.06 65 TYR A CA 1
ATOM 504 C C . TYR A 1 65 ? 7.971 6.273 6.378 1.00 95.06 65 TYR A C 1
ATOM 506 O O . TYR A 1 65 ? 9.049 6.801 6.626 1.00 95.06 65 TYR A O 1
ATOM 514 N N . ILE A 1 66 ? 7.221 6.692 5.366 1.00 95.06 66 ILE A N 1
ATOM 515 C CA . ILE A 1 66 ? 7.589 7.800 4.487 1.00 95.06 66 ILE A CA 1
ATOM 516 C C . ILE A 1 66 ? 6.599 8.936 4.697 1.00 95.06 66 ILE A C 1
ATOM 518 O O . ILE A 1 66 ? 5.428 8.846 4.322 1.00 95.06 66 ILE A O 1
ATOM 522 N N . LEU A 1 67 ? 7.093 10.022 5.278 1.00 94.44 67 LEU A N 1
ATOM 523 C CA . LEU A 1 67 ? 6.350 11.256 5.467 1.00 94.44 67 LEU A CA 1
ATOM 524 C C . LEU A 1 67 ? 6.432 12.142 4.224 1.00 94.44 67 LEU A C 1
ATOM 526 O O . LEU A 1 67 ? 7.448 12.193 3.526 1.00 94.44 67 LEU A O 1
ATOM 530 N N . ASN A 1 68 ? 5.356 12.872 3.957 1.00 94.31 68 ASN A N 1
ATOM 531 C CA . ASN A 1 68 ? 5.376 13.963 2.997 1.00 94.31 68 ASN A CA 1
ATOM 532 C C . ASN A 1 68 ? 6.098 15.183 3.598 1.00 94.31 68 ASN A C 1
ATOM 534 O O . ASN A 1 68 ? 6.180 15.337 4.816 1.00 94.31 68 ASN A O 1
ATOM 538 N N . ASP A 1 69 ? 6.564 16.095 2.744 1.00 92.06 69 ASP A N 1
ATOM 539 C CA . ASP A 1 69 ? 7.368 17.248 3.180 1.00 92.06 69 ASP A CA 1
ATOM 540 C C . ASP A 1 69 ? 6.663 18.142 4.224 1.00 92.06 69 ASP A C 1
ATOM 542 O O . ASP A 1 69 ? 7.311 18.726 5.093 1.00 92.06 69 ASP A O 1
ATOM 546 N N . ARG A 1 70 ? 5.326 18.251 4.174 1.00 90.69 70 ARG A N 1
ATOM 547 C CA . ARG A 1 70 ? 4.541 19.087 5.103 1.00 90.69 70 ARG A CA 1
ATOM 548 C C . ARG A 1 70 ? 4.385 18.435 6.472 1.00 90.69 70 ARG A C 1
ATOM 550 O O . ARG A 1 70 ? 4.533 19.111 7.488 1.00 90.69 70 ARG A O 1
ATOM 557 N N . SER A 1 71 ? 4.122 17.135 6.501 1.00 90.81 71 SER A N 1
ATOM 558 C CA . SER A 1 71 ? 4.068 16.330 7.716 1.00 90.81 71 SER A CA 1
ATOM 559 C C . SER A 1 71 ? 5.449 16.265 8.369 1.00 90.81 71 SER A C 1
ATOM 561 O O . SER A 1 71 ? 5.549 16.510 9.568 1.00 90.81 71 SER A O 1
ATOM 563 N N . THR A 1 72 ? 6.524 16.085 7.591 1.00 90.56 72 THR A N 1
ATOM 564 C CA . THR A 1 72 ? 7.901 16.183 8.103 1.00 90.56 72 THR A CA 1
ATOM 565 C C . THR A 1 72 ? 8.163 17.543 8.745 1.00 90.56 72 THR A C 1
ATOM 567 O O . THR A 1 72 ? 8.674 17.602 9.860 1.00 90.56 72 THR A O 1
ATOM 570 N N . GLN A 1 73 ? 7.764 18.644 8.097 1.00 89.31 73 GLN A N 1
ATOM 571 C CA . GLN A 1 73 ? 7.922 19.986 8.663 1.00 89.31 73 GLN A CA 1
ATOM 572 C C . GLN A 1 73 ? 7.153 20.153 9.989 1.00 89.31 73 GLN A C 1
ATOM 574 O O . GLN A 1 73 ? 7.713 20.658 10.967 1.00 89.31 73 GLN A O 1
ATOM 579 N N . LYS A 1 74 ? 5.880 19.729 10.034 1.00 89.81 74 LYS A N 1
ATOM 580 C CA . LYS A 1 74 ? 5.013 19.831 11.223 1.00 89.81 74 LYS A CA 1
ATOM 581 C C . LYS A 1 74 ? 5.613 19.063 12.403 1.00 89.81 74 LYS A C 1
ATOM 583 O O . LYS A 1 74 ? 5.807 19.626 13.477 1.00 89.81 74 LYS A O 1
ATOM 588 N N . PHE A 1 75 ? 5.965 17.802 12.181 1.00 87.81 75 PHE A N 1
ATOM 589 C CA . PHE A 1 75 ? 6.450 16.906 13.228 1.00 87.81 75 PHE A CA 1
ATOM 590 C C . PHE A 1 75 ? 7.907 17.175 13.622 1.00 87.81 75 PHE A C 1
ATOM 592 O O . PHE A 1 75 ? 8.260 17.049 14.793 1.00 87.81 75 PHE A O 1
ATOM 599 N N . GLY A 1 76 ? 8.742 17.630 12.684 1.00 85.06 76 GLY A N 1
ATOM 600 C CA . GLY A 1 76 ? 10.092 18.103 12.986 1.00 85.06 76 GLY A CA 1
ATOM 601 C C . GLY A 1 76 ? 10.090 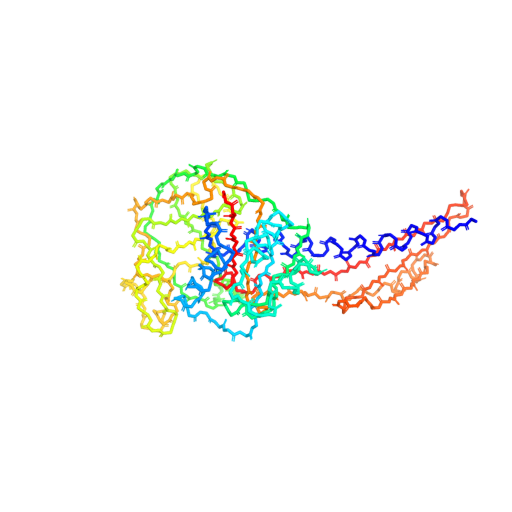19.349 13.877 1.00 85.06 76 GLY A C 1
ATOM 602 O O . GLY A 1 76 ? 10.901 19.443 14.795 1.00 85.06 76 GLY A O 1
ATOM 603 N N . THR A 1 77 ? 9.141 20.270 13.670 1.00 84.75 77 THR A N 1
ATOM 604 C CA . THR A 1 77 ? 8.983 21.460 14.531 1.00 84.75 77 THR A CA 1
ATOM 605 C C . THR A 1 77 ? 8.585 21.078 15.958 1.00 84.75 77 THR A C 1
ATOM 607 O O . THR A 1 77 ? 9.140 21.619 16.915 1.00 84.75 77 THR A O 1
ATOM 610 N N . ASP A 1 78 ? 7.662 20.122 16.111 1.00 84.81 78 ASP A N 1
ATOM 611 C CA . ASP A 1 78 ? 7.249 19.611 17.423 1.00 84.81 78 ASP A CA 1
ATOM 612 C C . ASP A 1 78 ? 8.431 19.008 18.201 1.00 84.81 78 ASP A C 1
ATOM 614 O O . ASP A 1 78 ? 8.635 19.337 19.373 1.00 84.81 78 ASP A O 1
ATOM 618 N N .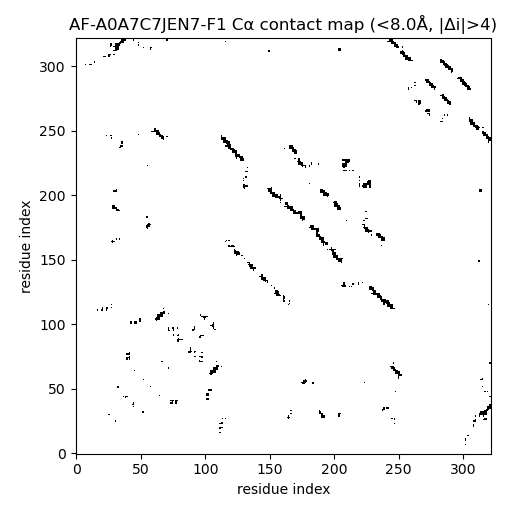 LEU A 1 79 ? 9.255 18.191 17.532 1.00 82.88 79 LEU A N 1
ATOM 619 C CA . LEU A 1 79 ? 10.429 17.555 18.132 1.00 82.88 79 LEU A CA 1
ATOM 620 C C . LEU A 1 79 ? 11.527 18.567 18.485 1.00 82.88 79 LEU A C 1
ATOM 622 O O . LEU A 1 79 ? 12.086 18.511 19.581 1.00 82.88 79 LEU A O 1
ATOM 626 N N . ALA A 1 80 ? 11.805 19.519 17.594 1.00 79.81 80 ALA A N 1
ATOM 627 C CA . ALA A 1 80 ? 12.799 20.562 17.829 1.00 79.81 80 ALA A CA 1
ATOM 628 C C . ALA A 1 80 ? 12.445 21.481 19.012 1.00 79.81 80 ALA A C 1
ATOM 630 O O . ALA A 1 80 ? 13.336 21.994 19.687 1.00 79.81 80 ALA A O 1
ATOM 631 N N . GLY A 1 81 ? 11.153 21.675 19.295 1.00 80.31 81 GLY A N 1
ATOM 632 C CA . GLY A 1 81 ? 10.688 22.480 20.427 1.00 80.31 81 GLY A CA 1
ATOM 633 C C . GLY A 1 81 ? 10.854 21.816 21.802 1.00 80.31 81 GLY A C 1
ATOM 634 O O . GLY A 1 81 ? 10.627 22.467 22.824 1.00 80.31 81 GLY A O 1
ATOM 635 N N . ARG A 1 82 ? 11.225 20.529 21.874 1.00 78.94 82 ARG A N 1
ATOM 636 C CA . ARG A 1 82 ? 11.330 19.792 23.144 1.00 78.94 82 ARG A CA 1
ATOM 637 C C . ARG A 1 82 ? 12.658 20.091 23.848 1.00 78.94 82 ARG A C 1
ATOM 639 O O . ARG A 1 82 ? 13.710 19.631 23.428 1.00 78.94 82 ARG A O 1
ATOM 646 N N . GLN A 1 83 ? 12.600 20.799 24.976 1.00 74.56 83 GLN A N 1
ATOM 647 C CA . GLN A 1 83 ? 13.788 21.175 25.764 1.00 74.56 83 GLN A CA 1
ATOM 648 C C . GLN A 1 83 ? 14.331 20.055 26.671 1.00 74.56 83 GLN A C 1
ATOM 650 O O . GLN A 1 83 ? 15.468 20.129 27.128 1.00 74.56 83 GLN A O 1
ATOM 655 N N . THR A 1 84 ? 13.530 19.027 26.959 1.00 74.00 84 THR A N 1
ATOM 656 C CA . THR A 1 84 ? 13.854 17.971 27.938 1.00 74.00 84 THR A CA 1
ATOM 657 C C . THR A 1 84 ? 14.448 16.702 27.322 1.00 74.00 84 THR A C 1
ATOM 659 O O . THR A 1 84 ? 14.939 15.845 28.053 1.00 74.00 84 THR A O 1
ATOM 662 N N . LEU A 1 85 ? 14.428 16.568 25.992 1.00 67.69 85 LEU A N 1
ATOM 663 C CA . LEU A 1 85 ? 15.049 15.455 25.273 1.00 67.69 85 LEU A CA 1
ATOM 664 C C . LEU A 1 85 ? 16.494 15.833 24.923 1.00 67.69 85 LEU A C 1
ATOM 666 O O . LEU A 1 85 ? 16.727 16.780 24.180 1.00 67.69 85 LEU A O 1
ATOM 670 N N . GLN A 1 86 ? 17.479 15.103 25.448 1.00 66.62 86 GLN A N 1
ATOM 671 C CA . GLN A 1 86 ? 18.883 15.316 25.080 1.00 66.62 86 GLN A CA 1
ATOM 672 C C . GLN A 1 86 ? 19.200 14.654 23.726 1.00 66.62 86 GLN A C 1
ATOM 674 O O . GLN A 1 86 ? 18.720 13.561 23.426 1.00 66.62 86 GLN A O 1
ATOM 679 N N . GLY A 1 87 ? 20.009 15.319 22.895 1.00 67.31 87 GLY A N 1
ATOM 680 C CA . GLY A 1 87 ? 20.503 14.804 21.609 1.00 67.31 87 GLY A CA 1
ATOM 681 C C . GLY A 1 87 ? 19.534 14.982 20.434 1.00 67.31 87 GLY A C 1
ATOM 682 O O . GLY A 1 87 ? 19.825 15.742 19.516 1.00 67.31 87 GLY A O 1
ATOM 683 N N . ARG A 1 88 ? 18.350 14.357 20.481 1.00 73.12 88 ARG A N 1
ATOM 684 C CA . ARG A 1 88 ? 17.417 14.317 19.330 1.00 73.12 88 ARG A CA 1
ATOM 685 C C . ARG A 1 88 ? 16.942 15.693 18.824 1.00 73.12 88 ARG A C 1
ATOM 687 O O . ARG A 1 88 ? 16.988 15.907 17.616 1.00 73.12 88 ARG A O 1
ATOM 694 N N . PRO A 1 89 ? 16.536 16.651 19.681 1.00 74.19 89 PRO A N 1
ATOM 695 C CA . PRO A 1 89 ? 16.090 17.966 19.210 1.00 74.19 89 PRO A CA 1
ATOM 696 C C . PRO A 1 89 ? 17.183 18.763 18.483 1.00 74.19 89 PRO A C 1
ATOM 698 O O . PRO A 1 89 ? 16.886 19.480 17.529 1.00 74.19 89 PRO A O 1
ATOM 701 N N . ALA A 1 90 ? 18.449 18.617 18.891 1.00 71.12 90 ALA A N 1
ATOM 702 C CA . ALA A 1 90 ? 19.577 19.300 18.255 1.00 71.12 90 ALA A CA 1
ATOM 703 C C . ALA A 1 90 ? 19.877 18.733 16.854 1.00 71.12 90 ALA A C 1
ATOM 705 O O . ALA A 1 90 ? 20.114 19.495 15.910 1.00 71.12 90 ALA A O 1
ATOM 706 N N . ASP A 1 91 ? 19.800 17.410 16.696 1.00 76.69 91 ASP A N 1
ATOM 707 C CA . ASP A 1 91 ? 20.002 16.741 15.406 1.00 76.69 91 ASP A CA 1
ATOM 708 C C . ASP A 1 91 ? 18.871 17.058 14.423 1.00 76.69 91 ASP A C 1
ATOM 710 O O . ASP A 1 91 ? 19.130 17.375 13.259 1.00 76.69 91 ASP A O 1
ATOM 714 N N . THR A 1 92 ? 17.617 17.049 14.888 1.00 74.00 92 THR A N 1
ATOM 715 C CA . THR A 1 92 ? 16.458 17.436 14.071 1.00 74.00 92 THR A CA 1
ATOM 716 C C . THR A 1 92 ? 16.528 18.899 13.651 1.00 74.00 92 THR A C 1
ATOM 718 O O . THR A 1 92 ? 16.233 19.209 12.500 1.00 74.00 92 THR A O 1
ATOM 721 N N . TRP A 1 93 ? 16.982 19.802 14.526 1.00 69.62 93 TRP A N 1
ATOM 722 C CA . TRP A 1 93 ? 17.206 21.202 14.151 1.00 69.62 93 TRP A CA 1
ATOM 723 C C . TRP A 1 93 ? 18.284 21.354 13.068 1.00 69.62 93 TRP A C 1
ATOM 725 O O . TRP A 1 93 ? 18.166 22.199 12.184 1.00 69.62 93 TRP A O 1
ATOM 735 N N . THR A 1 94 ? 19.324 20.518 13.113 1.00 76.31 94 THR A N 1
ATOM 736 C CA . THR A 1 94 ? 20.456 20.583 12.176 1.00 76.31 94 THR A CA 1
ATOM 737 C C . THR A 1 94 ? 20.138 19.945 10.821 1.00 76.31 94 THR A C 1
ATOM 739 O O . THR A 1 94 ? 20.531 20.467 9.780 1.00 76.31 94 THR A O 1
ATOM 742 N N . THR A 1 95 ? 19.441 18.808 10.819 1.00 78.12 95 THR A N 1
ATOM 743 C CA . THR A 1 95 ? 19.237 17.972 9.621 1.00 78.12 95 THR A CA 1
ATOM 744 C C . THR A 1 95 ? 17.824 18.050 9.048 1.00 78.12 95 THR A C 1
ATOM 746 O O . THR A 1 95 ? 17.600 17.631 7.913 1.00 78.12 95 THR A O 1
ATOM 749 N N . GLY A 1 96 ? 16.854 18.547 9.821 1.00 72.44 96 GLY A N 1
ATOM 750 C CA . GLY A 1 96 ? 15.430 18.480 9.491 1.00 72.44 96 GLY A CA 1
ATOM 751 C C . GLY A 1 96 ? 14.843 17.064 9.543 1.00 72.44 96 GLY A C 1
ATOM 752 O O . GLY A 1 96 ? 13.676 16.884 9.201 1.00 72.44 96 GLY A O 1
ATOM 753 N N . GLN A 1 97 ? 15.623 16.056 9.950 1.00 75.62 97 GLN A N 1
ATOM 754 C CA . GLN A 1 97 ? 15.174 14.668 10.034 1.00 75.62 97 GLN A CA 1
ATOM 755 C C . GLN A 1 97 ? 14.625 14.347 11.425 1.00 75.62 97 GLN A C 1
ATOM 757 O O . GLN A 1 97 ? 15.182 14.754 12.446 1.00 75.62 97 GLN A O 1
ATOM 762 N N . ILE A 1 98 ? 13.528 13.587 11.464 1.00 76.88 98 ILE A N 1
ATOM 763 C CA . ILE A 1 98 ? 12.899 13.152 12.719 1.00 76.88 98 ILE A CA 1
ATOM 764 C C . ILE A 1 98 ? 13.700 11.990 13.342 1.00 76.88 98 ILE A C 1
ATOM 766 O O . ILE A 1 98 ? 13.867 11.948 14.559 1.00 76.88 98 ILE A O 1
ATOM 770 N N . GLY A 1 99 ? 14.260 11.098 12.514 1.00 76.81 99 GLY A N 1
ATOM 771 C CA . GLY A 1 99 ? 15.204 10.048 12.920 1.00 76.81 99 GLY A CA 1
ATOM 772 C C . GLY A 1 99 ? 14.773 8.626 12.542 1.00 76.81 99 GLY A C 1
ATOM 773 O O . GLY A 1 99 ? 13.743 8.420 11.907 1.00 76.81 99 GLY A O 1
ATOM 774 N N . SER A 1 100 ? 15.581 7.645 12.946 1.00 79.06 100 SER A N 1
ATOM 775 C CA . SER A 1 100 ? 15.304 6.206 12.834 1.00 79.06 100 SER A CA 1
ATOM 776 C C . SER A 1 100 ? 14.753 5.628 14.142 1.00 79.06 100 SER A C 1
ATOM 778 O O . SER A 1 100 ? 14.879 6.243 15.210 1.00 79.06 100 SER A O 1
ATOM 780 N N . ASN A 1 101 ? 14.170 4.426 14.072 1.00 80.25 101 ASN A N 1
ATOM 781 C CA . ASN A 1 101 ? 13.592 3.709 15.216 1.00 80.25 101 ASN A CA 1
ATOM 782 C C . ASN A 1 101 ? 12.537 4.516 15.998 1.00 80.25 101 ASN A C 1
ATOM 784 O O . ASN A 1 101 ? 12.581 4.612 17.231 1.00 80.25 101 ASN A O 1
ATOM 788 N N . ILE A 1 102 ? 11.582 5.112 15.285 1.00 81.06 102 ILE A N 1
ATOM 789 C CA . ILE A 1 102 ? 10.435 5.805 15.884 1.00 81.06 102 ILE A CA 1
ATOM 790 C C . ILE A 1 102 ? 9.233 4.881 15.771 1.00 81.06 102 ILE A C 1
ATOM 792 O O . ILE A 1 102 ? 8.814 4.564 14.664 1.00 81.06 102 ILE A O 1
ATOM 796 N N . ALA A 1 103 ? 8.695 4.440 16.912 1.00 83.69 103 ALA A N 1
ATOM 797 C CA . ALA A 1 103 ? 7.550 3.526 16.947 1.00 83.69 103 ALA A CA 1
ATOM 798 C C . ALA A 1 103 ? 7.768 2.253 16.092 1.00 83.69 103 ALA A C 1
ATOM 800 O O . ALA A 1 103 ? 6.878 1.800 15.384 1.00 83.69 103 ALA A O 1
ATOM 801 N N . GLU A 1 104 ? 8.982 1.687 16.148 1.00 87.06 104 GLU A N 1
ATOM 802 C CA . GLU A 1 104 ? 9.423 0.529 15.346 1.00 87.06 104 GLU A CA 1
ATOM 803 C C . GLU A 1 104 ? 9.532 0.763 13.828 1.00 87.06 104 GLU A C 1
ATOM 805 O O . GLU A 1 104 ? 9.651 -0.209 13.084 1.00 87.06 104 GLU A O 1
ATOM 810 N N . PHE A 1 105 ? 9.529 2.017 13.369 1.00 91.69 105 PHE A N 1
ATOM 811 C CA . PHE A 1 105 ? 9.758 2.374 11.970 1.00 91.69 105 PHE A CA 1
ATOM 812 C C . PHE A 1 105 ? 11.071 3.124 11.765 1.00 91.69 105 PHE A C 1
ATOM 814 O O . PHE A 1 105 ? 11.473 3.958 12.586 1.00 91.69 105 PHE A O 1
ATOM 821 N N . ASP A 1 106 ? 11.658 2.920 10.589 1.00 91.56 106 ASP A N 1
ATOM 822 C CA . ASP A 1 106 ? 12.583 3.881 9.999 1.00 91.56 106 ASP A CA 1
ATOM 823 C C . ASP A 1 106 ? 11.816 4.943 9.211 1.00 91.56 106 ASP A C 1
ATOM 825 O O . ASP A 1 106 ? 11.037 4.633 8.305 1.00 91.56 106 ASP A O 1
ATOM 829 N N . VAL A 1 107 ? 12.017 6.212 9.585 1.00 91.25 107 VAL A N 1
ATOM 830 C CA . VAL A 1 107 ? 11.240 7.338 9.059 1.00 91.25 107 VAL A CA 1
ATOM 831 C C . VAL A 1 107 ? 12.031 8.091 7.995 1.00 91.25 107 VAL A C 1
ATOM 833 O O . VAL A 1 107 ? 13.107 8.634 8.247 1.00 91.25 107 VAL A O 1
ATOM 836 N N . TYR A 1 108 ? 11.447 8.187 6.807 1.00 92.06 108 TYR A N 1
ATOM 837 C CA . TYR A 1 108 ? 11.984 8.889 5.650 1.00 92.06 108 TYR A CA 1
ATOM 838 C C . TYR A 1 108 ? 11.060 10.024 5.215 1.00 92.06 108 TYR A C 1
ATOM 840 O O . TYR A 1 108 ? 9.908 10.124 5.634 1.00 92.06 108 TYR A O 1
ATOM 848 N N . THR A 1 109 ? 11.565 10.897 4.346 1.00 91.88 109 THR A N 1
ATOM 849 C CA . THR A 1 109 ? 10.775 11.963 3.719 1.00 91.88 109 THR A CA 1
ATOM 850 C C . THR A 1 109 ? 10.754 11.776 2.209 1.00 91.88 109 THR A C 1
ATOM 852 O O . THR A 1 109 ? 11.794 11.529 1.597 1.00 91.88 109 THR A O 1
ATOM 855 N N . GLY A 1 110 ? 9.569 11.892 1.610 1.00 90.62 110 GLY A N 1
ATOM 856 C CA . GLY A 1 110 ? 9.353 11.736 0.177 1.00 90.62 110 GLY A CA 1
ATOM 857 C C . GLY A 1 110 ? 8.498 12.861 -0.403 1.00 90.62 110 GLY A C 1
ATOM 858 O O . GLY A 1 110 ? 7.330 13.026 -0.053 1.00 90.62 110 GLY A O 1
ATOM 859 N N . SER A 1 111 ? 9.041 13.587 -1.379 1.00 90.81 111 SER A N 1
ATOM 860 C CA . SER A 1 111 ? 8.300 14.623 -2.116 1.00 90.81 111 SER A CA 1
ATOM 861 C C . SER A 1 111 ? 7.397 14.052 -3.220 1.00 90.81 111 SER A C 1
ATOM 863 O O . SER A 1 111 ? 6.473 14.717 -3.690 1.00 90.81 111 SER A O 1
ATOM 865 N N . PHE A 1 112 ? 7.619 12.793 -3.611 1.00 92.56 112 PHE A N 1
ATOM 866 C CA . PHE A 1 112 ? 6.907 12.081 -4.682 1.00 92.56 112 PHE A CA 1
ATOM 867 C C . PHE A 1 112 ? 5.615 11.382 -4.228 1.00 92.56 112 PHE A C 1
ATOM 869 O O . PHE A 1 112 ? 4.962 10.730 -5.044 1.00 92.56 112 PHE A O 1
ATOM 876 N N . LEU A 1 113 ? 5.248 11.500 -2.948 1.00 95.25 113 LEU A N 1
ATOM 877 C CA . LEU A 1 113 ? 4.065 10.840 -2.400 1.00 95.25 113 LEU A CA 1
ATOM 878 C C . LEU A 1 113 ? 2.768 11.346 -3.061 1.00 95.25 113 LEU A C 1
ATOM 880 O O . LEU A 1 113 ? 2.646 12.549 -3.313 1.00 95.25 113 LEU A O 1
ATOM 884 N N . PRO A 1 114 ? 1.804 10.460 -3.360 1.00 95.25 114 PRO A N 1
ATOM 885 C CA . PRO A 1 114 ? 0.560 10.834 -4.023 1.00 95.25 114 PRO A CA 1
ATOM 886 C C . PRO A 1 114 ? -0.420 11.570 -3.093 1.00 95.25 114 PRO A C 1
ATOM 888 O O . PRO A 1 114 ? -0.146 11.875 -1.931 1.00 95.25 114 PRO A O 1
ATOM 891 N N . GLN A 1 115 ? -1.582 11.914 -3.640 1.00 94.12 115 GLN A N 1
ATOM 892 C CA . GLN A 1 115 ? -2.711 12.431 -2.873 1.00 94.12 115 GLN A CA 1
ATOM 893 C C . GLN A 1 115 ? -3.747 11.318 -2.694 1.00 94.12 115 GLN A C 1
ATOM 895 O O . GLN A 1 115 ? -4.010 10.553 -3.624 1.00 94.12 115 GLN A O 1
ATOM 900 N N . VAL A 1 116 ? -4.336 11.243 -1.505 1.00 94.94 116 VAL A N 1
ATOM 901 C CA . VAL A 1 116 ? -5.545 10.466 -1.230 1.00 94.94 116 VAL A CA 1
ATOM 902 C C . VAL A 1 116 ? -6.732 11.377 -1.516 1.00 94.94 116 VAL A C 1
ATOM 904 O O . VAL A 1 116 ? -6.822 12.465 -0.943 1.00 94.94 116 VAL A O 1
ATOM 907 N N . ALA A 1 117 ? -7.611 10.976 -2.433 1.00 94.12 117 ALA A N 1
ATOM 908 C CA . ALA A 1 117 ? -8.844 11.712 -2.686 1.00 94.12 117 ALA A CA 1
ATOM 909 C C . ALA A 1 117 ? -9.801 11.556 -1.497 1.00 94.12 117 ALA A C 1
ATOM 911 O O . ALA A 1 117 ? -9.821 10.506 -0.858 1.00 94.12 117 ALA A O 1
ATOM 912 N N . ALA A 1 118 ? -10.581 12.596 -1.213 1.00 95.75 118 ALA A N 1
ATOM 913 C CA . ALA A 1 118 ? -11.695 12.491 -0.283 1.00 95.75 118 ALA A CA 1
ATOM 914 C C . ALA A 1 118 ? -12.798 11.624 -0.904 1.00 95.75 118 ALA A C 1
ATOM 916 O O . ALA A 1 118 ? -13.112 11.792 -2.085 1.00 95.75 118 ALA A O 1
ATOM 917 N N . SER A 1 119 ? -13.405 10.746 -0.115 1.00 95.94 119 SER A N 1
ATOM 918 C CA . SER A 1 119 ? -14.550 9.941 -0.524 1.00 95.94 119 SER A CA 1
ATOM 919 C C . SER A 1 119 ? -15.621 9.963 0.557 1.00 95.94 119 SER A C 1
ATOM 921 O O . SER A 1 119 ? -15.350 9.790 1.744 1.00 95.94 119 SER A O 1
ATOM 923 N N . SER A 1 120 ? -16.858 10.185 0.126 1.00 94.12 120 SER A N 1
ATOM 924 C CA . SER A 1 120 ? -18.070 10.047 0.937 1.00 94.12 120 SER A CA 1
ATOM 925 C C . SER A 1 120 ? -18.899 8.836 0.500 1.00 94.12 120 SER A C 1
ATOM 927 O O . SER A 1 120 ? -20.090 8.749 0.808 1.00 94.12 120 SER A O 1
ATOM 929 N N . GLY A 1 121 ? -18.277 7.910 -0.242 1.00 94.38 121 GLY A N 1
ATOM 930 C CA . GLY A 1 121 ? -18.912 6.697 -0.732 1.00 94.38 121 GLY A CA 1
ATOM 931 C C . GLY A 1 121 ? -19.538 5.899 0.408 1.00 94.38 121 GLY A C 1
ATOM 932 O O . GLY A 1 121 ? -18.896 5.605 1.415 1.00 94.38 121 GLY A O 1
ATOM 933 N N . SER A 1 122 ? -20.810 5.551 0.253 1.00 97.00 122 SER A N 1
ATOM 934 C CA . SER A 1 122 ? -21.543 4.719 1.200 1.00 97.00 122 SER A CA 1
ATOM 935 C C . SER A 1 122 ? -22.554 3.869 0.447 1.00 97.00 122 SER A C 1
ATOM 937 O O . SER A 1 122 ? -23.230 4.348 -0.465 1.00 97.00 122 SER A O 1
ATOM 939 N N . THR A 1 123 ? -22.624 2.589 0.790 1.00 97.56 123 THR A N 1
ATOM 940 C CA . THR A 1 123 ? -23.529 1.619 0.169 1.00 97.56 123 THR A CA 1
ATOM 941 C C . THR A 1 123 ? -23.821 0.485 1.146 1.00 97.56 123 THR A C 1
ATOM 943 O O . THR A 1 123 ? -23.258 0.421 2.238 1.00 97.56 123 THR A O 1
ATOM 946 N N . THR A 1 124 ? -24.696 -0.431 0.756 1.00 97.94 124 THR A N 1
ATOM 947 C CA . THR A 1 124 ? -24.966 -1.662 1.504 1.00 97.94 124 THR A CA 1
ATOM 948 C C . THR A 1 124 ? -24.607 -2.875 0.667 1.00 97.94 124 THR A C 1
ATOM 950 O O . THR A 1 124 ? -24.735 -2.856 -0.561 1.00 97.94 124 THR A O 1
ATOM 953 N N . THR A 1 125 ? -24.163 -3.942 1.321 1.00 97.56 125 THR A N 1
ATOM 954 C CA . THR A 1 125 ? -23.956 -5.233 0.663 1.00 97.56 125 THR A CA 1
ATOM 955 C C . THR A 1 125 ? -25.285 -5.906 0.335 1.00 97.56 125 THR A C 1
ATOM 957 O O . THR A 1 125 ? -26.259 -5.795 1.081 1.00 97.56 125 THR A O 1
ATOM 960 N N . THR A 1 126 ? -25.336 -6.624 -0.785 1.00 97.38 126 THR A N 1
ATOM 961 C CA . THR A 1 126 ? -26.561 -7.295 -1.268 1.00 97.38 126 THR A CA 1
ATOM 962 C C . THR A 1 126 ? -26.571 -8.799 -1.018 1.00 97.38 126 THR A C 1
ATOM 964 O O . THR A 1 126 ? -27.607 -9.441 -1.168 1.00 97.38 126 THR A O 1
ATOM 967 N N . ALA A 1 127 ? -25.431 -9.367 -0.628 1.00 96.31 127 ALA A N 1
ATOM 968 C CA . ALA A 1 127 ? -25.286 -10.775 -0.300 1.00 96.31 127 ALA A CA 1
ATOM 969 C C . ALA A 1 127 ? -24.285 -10.958 0.843 1.00 96.31 127 ALA A C 1
ATOM 971 O O . ALA A 1 127 ? -23.367 -10.154 1.012 1.00 96.31 127 ALA A O 1
ATOM 972 N N . THR A 1 128 ? -24.455 -12.038 1.606 1.00 96.56 128 THR A N 1
ATOM 973 C CA . THR A 1 128 ? -23.445 -12.458 2.580 1.00 96.56 128 THR A CA 1
ATOM 974 C C . THR A 1 128 ? -22.227 -12.999 1.841 1.00 96.56 128 THR A C 1
ATOM 976 O O . THR A 1 128 ? -22.351 -13.908 1.020 1.00 96.56 128 THR A O 1
ATOM 979 N N . PHE A 1 129 ? -21.053 -12.452 2.139 1.00 95.88 129 PHE A N 1
ATOM 980 C CA . PHE A 1 129 ? -19.795 -12.884 1.543 1.00 95.88 129 PHE A CA 1
ATOM 981 C C . PHE A 1 129 ? -19.097 -13.939 2.412 1.00 95.88 129 PHE A C 1
ATOM 983 O O . PHE A 1 129 ? -18.898 -13.734 3.611 1.00 95.88 129 PHE A O 1
ATOM 990 N N . SER A 1 130 ? -18.672 -15.040 1.786 1.00 94.38 130 SER A N 1
ATOM 991 C CA . SER A 1 130 ? -17.815 -16.066 2.390 1.00 94.38 130 SER A CA 1
ATOM 992 C C . SER A 1 130 ? -16.495 -16.140 1.624 1.00 94.38 130 SER A C 1
ATOM 994 O O . SER A 1 130 ? -16.436 -16.576 0.472 1.00 94.38 130 SER A O 1
ATOM 996 N N . GLY A 1 131 ? -15.421 -15.672 2.257 1.00 92.00 131 GLY A N 1
ATOM 997 C CA . GLY A 1 131 ? -14.092 -15.617 1.660 1.00 92.00 131 GLY A CA 1
ATOM 998 C C . GLY A 1 131 ? -13.313 -16.910 1.850 1.00 92.00 131 GLY A C 1
ATOM 999 O O . GLY A 1 131 ? -12.347 -16.925 2.602 1.00 92.00 131 GLY A O 1
ATOM 1000 N N . LYS A 1 132 ? -13.680 -17.991 1.160 1.00 91.62 132 LYS A N 1
ATOM 1001 C CA . LYS A 1 132 ? -12.929 -19.251 1.261 1.00 91.62 132 LYS A CA 1
ATOM 1002 C C . LYS A 1 132 ? -11.478 -19.098 0.753 1.00 91.62 132 LYS A C 1
ATOM 1004 O O . LYS A 1 132 ? -11.285 -18.582 -0.355 1.00 91.62 132 LYS A O 1
ATOM 1009 N N . PRO A 1 133 ? -10.451 -19.518 1.516 1.00 91.81 133 PRO A N 1
ATOM 1010 C CA . PRO A 1 133 ? -9.080 -19.622 1.019 1.00 91.81 133 PRO A CA 1
ATOM 1011 C C . PRO A 1 133 ? -8.971 -20.751 -0.012 1.00 91.81 133 PRO A C 1
ATOM 1013 O O . PRO A 1 133 ? -9.326 -21.894 0.272 1.00 91.81 133 PRO A O 1
ATOM 1016 N N . GLU A 1 134 ? -8.478 -20.443 -1.209 1.00 89.12 134 GLU A N 1
ATOM 1017 C CA . GLU A 1 134 ? -8.380 -21.396 -2.319 1.00 89.12 134 GLU A CA 1
ATOM 1018 C C . GLU A 1 134 ? -7.039 -21.210 -3.032 1.00 89.12 134 GLU A C 1
ATOM 1020 O O . GLU A 1 134 ? -6.652 -20.086 -3.337 1.00 89.12 134 GLU A O 1
ATOM 1025 N N . GLY A 1 135 ? -6.319 -22.307 -3.286 1.00 82.75 135 GLY A N 1
ATOM 1026 C CA . GLY A 1 135 ? -5.034 -22.262 -3.999 1.00 82.75 135 GLY A CA 1
ATOM 1027 C C . GLY A 1 135 ? -5.172 -22.315 -5.524 1.00 82.75 135 GLY A C 1
ATOM 1028 O O . GLY A 1 135 ? -4.289 -21.867 -6.252 1.00 82.75 135 GLY A O 1
ATOM 1029 N N . GLY A 1 136 ? -6.280 -22.857 -6.025 1.00 84.56 136 GLY A N 1
ATOM 1030 C CA . GLY A 1 136 ? -6.492 -23.104 -7.445 1.00 84.56 136 GLY A CA 1
ATOM 1031 C C . GLY A 1 136 ? -7.461 -24.251 -7.688 1.00 84.56 136 GLY A C 1
ATOM 1032 O O . GLY A 1 136 ? -7.941 -24.897 -6.755 1.00 84.56 136 GLY A O 1
ATOM 1033 N N . GLY A 1 137 ? -7.732 -24.512 -8.960 1.00 84.00 137 GLY A N 1
ATOM 1034 C CA . GLY A 1 137 ? -8.606 -25.593 -9.388 1.00 84.00 137 GLY A CA 1
ATOM 1035 C C . GLY A 1 137 ? -8.187 -26.165 -10.732 1.00 84.00 137 GLY A C 1
ATOM 1036 O O . GLY A 1 137 ? -7.402 -25.571 -11.473 1.00 84.00 137 GLY A O 1
ATOM 1037 N N . VAL A 1 138 ? -8.734 -27.336 -11.041 1.00 84.31 138 VAL A N 1
ATOM 1038 C CA . VAL A 1 138 ? -8.630 -27.955 -12.361 1.00 84.31 138 VAL A CA 1
ATOM 1039 C C . VAL A 1 138 ? -9.989 -27.811 -13.027 1.00 84.31 138 VAL A C 1
ATOM 1041 O O . VAL A 1 138 ? -10.996 -28.289 -12.506 1.00 84.31 138 VAL A O 1
ATOM 1044 N N . SER A 1 139 ? -10.030 -27.118 -14.161 1.00 82.38 139 SER A N 1
ATOM 1045 C CA . SER A 1 139 ? -11.256 -27.002 -14.956 1.00 82.38 139 SER A CA 1
ATOM 1046 C C . SER A 1 139 ? -11.669 -28.357 -15.545 1.00 82.38 139 SER A C 1
ATOM 1048 O O . SER A 1 139 ? -10.858 -29.276 -15.656 1.00 82.38 139 SER A O 1
ATOM 1050 N N . ALA A 1 140 ? -12.917 -28.469 -16.011 1.00 84.69 140 ALA A N 1
ATOM 1051 C CA . ALA A 1 140 ? -13.398 -29.662 -16.719 1.00 84.69 140 ALA A CA 1
ATOM 1052 C C . ALA A 1 140 ? -12.575 -29.997 -17.984 1.00 84.69 140 ALA A C 1
ATOM 1054 O O . ALA A 1 140 ? -12.565 -31.141 -18.428 1.00 84.69 140 ALA A O 1
ATOM 1055 N N . SER A 1 141 ? -11.849 -29.014 -18.531 1.00 87.88 141 SER A N 1
ATOM 1056 C CA . SER A 1 141 ? -10.917 -29.171 -19.655 1.00 87.88 141 SER A CA 1
ATOM 1057 C C . SER A 1 141 ? -9.477 -29.476 -19.217 1.00 87.88 141 SER A C 1
ATOM 1059 O O . SER A 1 141 ? -8.555 -29.328 -20.013 1.00 87.88 141 SER A O 1
ATOM 1061 N N . PHE A 1 142 ? -9.264 -29.860 -17.954 1.00 82.81 142 PHE A N 1
ATOM 1062 C CA . PHE A 1 142 ? -7.962 -30.177 -17.352 1.00 82.81 142 PHE A CA 1
ATOM 1063 C C . PHE A 1 142 ? -6.953 -29.018 -17.303 1.00 82.81 142 PHE A C 1
ATOM 1065 O O . PHE A 1 142 ? -5.769 -29.228 -17.048 1.00 82.81 142 PHE A O 1
ATOM 1072 N N . ILE A 1 143 ? -7.409 -27.778 -17.501 1.00 86.38 143 ILE A N 1
ATOM 1073 C CA . ILE A 1 143 ? -6.570 -26.587 -17.327 1.00 86.38 143 ILE A CA 1
ATOM 1074 C C . ILE A 1 143 ? -6.476 -26.284 -15.834 1.00 86.38 143 ILE A C 1
ATOM 1076 O O . ILE A 1 143 ? -7.508 -26.093 -15.184 1.00 86.38 143 ILE A O 1
ATOM 1080 N N . VAL A 1 144 ? -5.248 -26.236 -15.319 1.00 86.50 144 VAL A N 1
ATOM 1081 C CA . VAL A 1 144 ? -4.941 -25.810 -13.951 1.00 86.50 144 VAL A CA 1
ATOM 1082 C C . VAL A 1 144 ? -4.915 -24.288 -13.911 1.00 86.50 144 VAL A C 1
ATOM 1084 O O . VAL A 1 144 ? -4.157 -23.657 -14.648 1.00 86.50 144 VAL A O 1
ATOM 1087 N N . THR A 1 145 ? -5.733 -23.697 -13.047 1.00 90.50 145 THR A N 1
ATOM 1088 C CA . THR A 1 145 ? -5.768 -22.248 -12.830 1.00 90.50 145 THR A CA 1
ATOM 1089 C C . THR A 1 145 ? -5.530 -21.945 -11.363 1.00 90.50 145 THR A C 1
ATOM 1091 O O . THR A 1 145 ? -6.249 -22.452 -10.499 1.00 90.50 145 THR A O 1
ATOM 1094 N N . ASN A 1 146 ? -4.540 -21.100 -11.089 1.00 90.00 146 ASN A N 1
ATOM 1095 C CA . ASN A 1 146 ? -4.286 -20.597 -9.744 1.00 90.00 146 ASN A CA 1
ATOM 1096 C C . ASN A 1 146 ? -5.284 -19.487 -9.409 1.00 90.00 146 ASN A C 1
ATOM 1098 O O . ASN A 1 146 ? -5.674 -18.711 -10.284 1.00 90.00 146 ASN A O 1
ATOM 1102 N N . VAL A 1 147 ? -5.674 -19.414 -8.140 1.00 90.06 147 VAL A N 1
ATOM 1103 C CA . VAL A 1 147 ? -6.532 -18.346 -7.619 1.00 90.06 147 VAL A CA 1
ATOM 1104 C C . VAL A 1 147 ? -5.659 -17.352 -6.860 1.00 90.06 147 VAL A C 1
ATOM 1106 O O . VAL A 1 147 ? -4.859 -17.741 -6.012 1.00 90.06 147 VAL A O 1
ATOM 1109 N N . ASP A 1 148 ? -5.801 -16.062 -7.167 1.00 89.50 148 ASP A N 1
ATOM 1110 C CA . ASP A 1 148 ? -5.200 -15.005 -6.354 1.00 89.50 148 ASP A CA 1
ATOM 1111 C C . ASP A 1 148 ? -6.011 -14.849 -5.063 1.00 89.50 148 ASP A C 1
ATOM 1113 O O . ASP A 1 148 ? -7.191 -14.505 -5.088 1.00 89.50 148 ASP A O 1
ATOM 1117 N N . TYR A 1 149 ? -5.379 -15.120 -3.923 1.00 87.81 149 TYR A N 1
ATOM 1118 C CA . TYR A 1 149 ? -6.042 -15.093 -2.621 1.00 87.81 149 TYR A CA 1
ATOM 1119 C C . TYR A 1 149 ? -6.215 -13.677 -2.051 1.00 87.81 149 TYR A C 1
ATOM 1121 O O . TYR A 1 149 ? -6.860 -13.514 -1.014 1.00 87.81 149 TYR A O 1
ATOM 1129 N N . ARG A 1 150 ? -5.625 -12.654 -2.685 1.00 92.12 150 ARG A N 1
ATOM 1130 C CA . ARG A 1 150 ? -5.592 -11.290 -2.142 1.00 92.12 150 ARG A CA 1
ATOM 1131 C C . ARG A 1 150 ? -6.888 -10.526 -2.390 1.00 92.12 150 ARG A C 1
ATOM 1133 O O . ARG A 1 150 ? -7.240 -9.714 -1.539 1.00 92.12 150 ARG A O 1
ATOM 1140 N N . THR A 1 151 ? -7.576 -10.758 -3.513 1.00 94.38 151 THR A N 1
ATOM 1141 C CA . THR A 1 151 ? -8.788 -10.024 -3.927 1.00 94.38 151 THR A CA 1
ATOM 1142 C C . THR A 1 151 ? -10.081 -10.673 -3.436 1.00 94.38 151 THR A C 1
ATOM 1144 O O . THR A 1 151 ? -10.187 -11.890 -3.274 1.00 94.38 151 THR A O 1
ATOM 1147 N N . ALA A 1 152 ? -11.110 -9.845 -3.267 1.00 95.19 152 ALA A N 1
ATOM 1148 C CA . ALA A 1 152 ? -12.494 -10.285 -3.134 1.00 95.19 152 ALA A CA 1
ATOM 1149 C C . ALA A 1 152 ? -13.436 -9.357 -3.894 1.00 95.19 152 ALA A C 1
ATOM 1151 O O . ALA A 1 152 ? -13.313 -8.143 -3.764 1.00 95.19 152 ALA A O 1
ATOM 1152 N N . ASP A 1 153 ? -14.402 -9.924 -4.614 1.00 96.31 153 ASP A N 1
ATOM 1153 C CA . ASP A 1 153 ? -15.522 -9.174 -5.176 1.00 96.31 153 ASP A CA 1
ATOM 1154 C C . ASP A 1 153 ? -16.690 -9.177 -4.189 1.00 96.31 153 ASP A C 1
ATOM 1156 O O . ASP A 1 153 ? -17.220 -10.230 -3.829 1.00 96.31 153 ASP A O 1
ATOM 1160 N N . ILE A 1 154 ? -17.084 -7.986 -3.744 1.00 97.31 154 ILE A N 1
ATOM 1161 C CA . ILE A 1 154 ? -18.193 -7.777 -2.818 1.00 97.31 154 ILE A CA 1
ATOM 1162 C C . ILE A 1 154 ? -19.388 -7.229 -3.590 1.00 97.31 154 ILE A C 1
ATOM 1164 O O . ILE A 1 154 ? -19.302 -6.184 -4.240 1.00 97.31 154 ILE A O 1
ATOM 1168 N N . ALA A 1 155 ? -20.518 -7.926 -3.484 1.00 97.62 155 ALA A N 1
ATOM 1169 C CA . ALA A 1 155 ? -21.778 -7.492 -4.066 1.00 97.62 155 ALA A CA 1
ATOM 1170 C C . ALA A 1 155 ? -22.379 -6.346 -3.237 1.00 97.62 155 ALA A C 1
ATOM 1172 O O . ALA A 1 155 ? -22.591 -6.479 -2.028 1.00 97.62 155 ALA A O 1
ATOM 1173 N N . VAL A 1 156 ? -22.662 -5.225 -3.898 1.00 97.62 156 VAL A N 1
ATOM 1174 C CA . VAL A 1 156 ? -23.179 -3.993 -3.288 1.00 97.62 156 VAL A CA 1
ATOM 1175 C C . VAL A 1 156 ? -24.391 -3.469 -4.047 1.00 97.62 156 VAL A C 1
ATOM 1177 O O . VAL A 1 156 ? -24.581 -3.763 -5.225 1.00 97.62 156 VAL A O 1
ATOM 1180 N N . THR A 1 157 ? -25.207 -2.655 -3.383 1.00 97.81 157 THR A N 1
ATOM 1181 C CA . THR A 1 157 ? -26.402 -2.052 -3.992 1.00 97.81 157 THR A CA 1
ATOM 1182 C C . THR A 1 157 ? -26.031 -1.067 -5.102 1.00 97.81 157 THR A C 1
ATOM 1184 O O . THR A 1 157 ? -26.665 -1.041 -6.154 1.00 97.81 157 THR A O 1
ATOM 1187 N N . ALA A 1 158 ? -24.990 -0.265 -4.876 1.00 96.50 158 ALA A N 1
ATOM 1188 C CA . ALA A 1 158 ? -24.438 0.668 -5.851 1.00 96.50 158 ALA A CA 1
ATOM 1189 C C . ALA A 1 158 ? -22.937 0.879 -5.610 1.00 96.50 158 ALA A C 1
ATOM 1191 O O . ALA A 1 158 ? -22.521 1.047 -4.461 1.00 96.50 158 ALA A O 1
ATOM 1192 N N . SER A 1 159 ? -22.145 0.912 -6.684 1.00 96.56 159 SER A N 1
ATOM 1193 C CA . SER A 1 159 ? -20.694 1.162 -6.647 1.00 96.56 159 SER A CA 1
ATOM 1194 C C . SER A 1 159 ? -20.282 2.554 -7.148 1.00 96.56 159 SER A C 1
ATOM 1196 O O . SER A 1 159 ? -19.127 2.937 -7.000 1.00 96.56 159 SER A O 1
ATOM 1198 N N . ALA A 1 160 ? -21.216 3.343 -7.694 1.00 94.75 160 ALA A N 1
ATOM 1199 C CA . ALA A 1 160 ? -20.932 4.637 -8.331 1.00 94.75 160 ALA A CA 1
ATOM 1200 C C . ALA A 1 160 ? -20.338 5.709 -7.392 1.00 94.75 160 ALA A C 1
ATOM 1202 O O . ALA A 1 160 ? -19.784 6.694 -7.869 1.00 94.75 160 ALA A O 1
ATOM 1203 N N . GLY A 1 161 ? -20.472 5.534 -6.073 1.00 93.56 161 GLY A N 1
ATOM 1204 C CA . GLY A 1 161 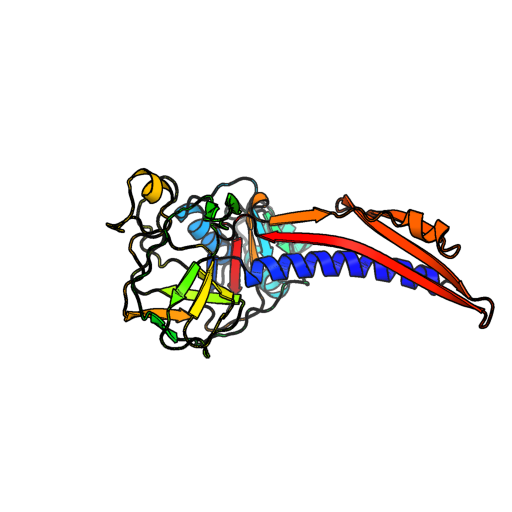? -19.897 6.427 -5.064 1.00 93.56 161 GLY A CA 1
ATOM 1205 C C . GLY A 1 161 ? -18.445 6.121 -4.687 1.00 93.56 161 GLY A C 1
ATOM 1206 O O . GLY A 1 161 ? -17.903 6.834 -3.850 1.00 93.56 161 GLY A O 1
ATOM 1207 N N . PHE A 1 162 ? -17.835 5.079 -5.260 1.00 96.50 162 PHE A N 1
ATOM 1208 C CA . PHE A 1 162 ? -16.466 4.665 -4.954 1.00 96.50 162 PHE A CA 1
ATOM 1209 C C . PHE A 1 162 ? -15.536 4.849 -6.154 1.00 96.50 162 PHE A C 1
ATOM 1211 O O . PHE A 1 162 ? -15.961 4.805 -7.310 1.00 96.50 162 PHE A O 1
ATOM 1218 N N . ALA A 1 163 ? -14.245 4.994 -5.869 1.00 95.75 163 ALA A N 1
ATOM 1219 C 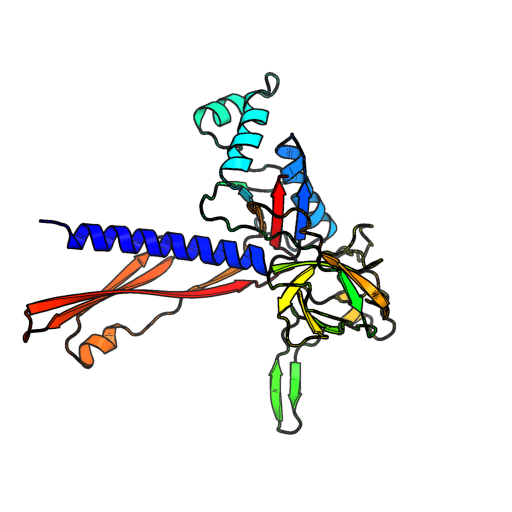CA . ALA A 1 163 ? -13.163 4.969 -6.844 1.00 95.75 163 ALA A CA 1
ATOM 1220 C C . ALA A 1 163 ? -12.053 3.991 -6.421 1.00 95.75 163 ALA A C 1
ATOM 1222 O O . ALA A 1 163 ? -11.915 3.630 -5.253 1.00 95.75 163 ALA A O 1
ATOM 1223 N N . VAL A 1 164 ? -11.224 3.565 -7.380 1.00 95.38 164 VAL A N 1
ATOM 1224 C CA . VAL A 1 164 ? -10.026 2.764 -7.080 1.00 95.38 164 VAL A CA 1
ATOM 1225 C C . VAL A 1 164 ? -9.082 3.566 -6.180 1.00 95.38 164 VAL A C 1
ATOM 1227 O O . VAL A 1 164 ? -8.723 4.699 -6.495 1.00 95.38 164 VAL A O 1
ATOM 1230 N N . GLY A 1 165 ? -8.659 2.954 -5.076 1.00 95.19 165 GLY A N 1
ATOM 1231 C CA . GLY A 1 165 ? -7.851 3.562 -4.025 1.00 95.19 165 GLY A CA 1
ATOM 1232 C C . GLY A 1 165 ? -8.650 4.036 -2.809 1.00 95.19 165 GLY A C 1
ATOM 1233 O O . GLY A 1 165 ? -8.021 4.318 -1.783 1.00 95.19 165 GLY A O 1
ATOM 1234 N N . ASP A 1 166 ? -9.987 4.066 -2.875 1.00 97.44 166 ASP A N 1
ATOM 1235 C CA . ASP A 1 166 ? -10.822 4.379 -1.713 1.00 97.44 166 ASP A CA 1
ATOM 1236 C C . ASP A 1 166 ? -10.598 3.371 -0.589 1.00 97.44 166 ASP A C 1
ATOM 1238 O O . ASP A 1 166 ? -10.396 2.173 -0.816 1.00 97.44 166 ASP A O 1
ATOM 1242 N N . LYS A 1 167 ? -10.617 3.886 0.637 1.00 97.06 167 LYS A N 1
ATOM 1243 C CA . LYS A 1 167 ? -10.433 3.117 1.863 1.00 97.06 167 LYS A CA 1
ATOM 1244 C C . LYS A 1 167 ? -11.803 2.924 2.473 1.00 97.06 167 LYS A C 1
ATOM 1246 O O . LYS A 1 167 ? -12.520 3.902 2.639 1.00 97.06 167 LYS A O 1
ATOM 1251 N N . VAL A 1 168 ? -12.184 1.695 2.792 1.00 97.75 168 VAL A N 1
ATOM 1252 C CA . VAL A 1 168 ? -13.550 1.366 3.214 1.00 97.75 168 VAL A CA 1
ATOM 1253 C C . VAL A 1 168 ? -13.558 0.443 4.421 1.00 97.75 168 VAL A C 1
ATOM 1255 O O . VAL A 1 168 ? -12.637 -0.348 4.612 1.00 97.75 168 VAL A O 1
ATOM 1258 N N . THR A 1 169 ? -14.614 0.513 5.219 1.00 97.94 169 THR A N 1
ATOM 1259 C CA . THR A 1 169 ? -14.898 -0.436 6.304 1.00 97.94 169 THR A CA 1
ATOM 1260 C C . THR A 1 169 ? -16.311 -0.984 6.153 1.00 97.94 169 THR A C 1
ATOM 1262 O O . THR A 1 169 ? -17.158 -0.385 5.482 1.00 97.94 169 THR A O 1
ATOM 1265 N N . PHE A 1 170 ? -16.566 -2.133 6.777 1.00 98.12 170 PHE A N 1
ATOM 1266 C CA . PHE A 1 170 ? -17.899 -2.719 6.870 1.00 98.12 170 PHE A CA 1
ATOM 1267 C C . PHE A 1 170 ? -18.376 -2.693 8.317 1.00 98.12 170 PHE A C 1
ATOM 1269 O O . PHE A 1 170 ? -17.613 -2.992 9.235 1.00 98.12 170 PHE A O 1
ATOM 1276 N N . SER A 1 171 ? -19.650 -2.373 8.532 1.00 96.44 171 SER A N 1
ATOM 1277 C CA . SER A 1 171 ? -20.252 -2.374 9.867 1.00 96.44 171 SER A CA 1
ATOM 1278 C C . SER A 1 171 ? -20.058 -3.721 10.578 1.00 96.44 171 SER A C 1
ATOM 1280 O O . SER A 1 171 ? -20.430 -4.757 10.025 1.00 96.44 171 SER A O 1
ATOM 1282 N N . ASN A 1 172 ? -19.558 -3.687 11.818 1.00 95.00 172 ASN A N 1
ATOM 1283 C CA . ASN A 1 172 ? -19.319 -4.845 12.698 1.00 95.00 172 ASN A CA 1
ATOM 1284 C C . ASN A 1 172 ? -18.257 -5.852 12.220 1.00 95.00 172 ASN A C 1
ATOM 1286 O O . ASN A 1 172 ? -18.154 -6.935 12.795 1.00 95.00 172 ASN A O 1
ATOM 1290 N N . VAL A 1 173 ? -17.473 -5.518 11.193 1.00 97.38 173 VAL A N 1
ATOM 1291 C CA . VAL A 1 173 ? -16.384 -6.370 10.703 1.00 97.38 173 VAL A CA 1
ATOM 1292 C C . VAL A 1 173 ? -15.072 -5.841 11.263 1.00 97.38 173 VAL A C 1
ATOM 1294 O O . VAL A 1 173 ? -14.478 -4.911 10.714 1.00 97.38 173 VAL A O 1
ATOM 1297 N N . ASN A 1 174 ? -14.636 -6.427 12.373 1.00 97.38 174 ASN A N 1
ATOM 1298 C CA . ASN A 1 174 ? -13.389 -6.064 13.033 1.00 97.38 174 ASN A CA 1
ATOM 1299 C C . ASN A 1 174 ? -12.223 -6.885 12.489 1.00 97.38 174 ASN A C 1
ATOM 1301 O O . ASN A 1 174 ? -12.404 -8.014 12.019 1.00 97.38 174 ASN A O 1
ATOM 1305 N N . ALA A 1 175 ? -11.022 -6.321 12.584 1.00 96.50 175 ALA A N 1
ATOM 1306 C CA . ALA A 1 175 ? -9.799 -7.067 12.342 1.00 96.50 175 ALA A CA 1
ATOM 1307 C C . ALA A 1 175 ? -9.589 -8.112 13.451 1.00 96.50 175 ALA A C 1
ATOM 1309 O O . ALA A 1 175 ? -9.972 -7.906 14.603 1.00 96.50 175 ALA A O 1
ATOM 1310 N N . VAL A 1 176 ? -8.960 -9.235 13.107 1.00 96.31 176 VAL A N 1
ATOM 1311 C CA . VAL A 1 176 ? -8.447 -10.189 14.102 1.00 96.31 176 VAL A CA 1
ATOM 1312 C C . VAL A 1 176 ? -6.936 -10.311 13.982 1.00 96.31 176 VAL A C 1
ATOM 1314 O O . VAL A 1 176 ? -6.385 -10.189 12.884 1.00 96.31 176 VAL A O 1
ATOM 1317 N N . GLY A 1 177 ? -6.269 -10.593 15.099 1.00 94.62 177 GLY A N 1
ATOM 1318 C CA . GLY A 1 177 ? -4.851 -10.933 15.094 1.00 94.62 177 GLY A CA 1
ATOM 1319 C C . GLY A 1 177 ? -4.603 -12.185 14.251 1.00 94.62 177 GLY A C 1
ATOM 1320 O O . GLY A 1 177 ? -5.286 -13.203 14.391 1.00 94.62 177 GLY A O 1
ATOM 1321 N N . LEU A 1 178 ? -3.640 -12.123 13.328 1.00 92.31 178 LEU A N 1
ATOM 1322 C CA . LEU A 1 178 ? -3.372 -13.234 12.413 1.00 92.31 178 LEU A CA 1
ATOM 1323 C C . LEU A 1 178 ? -2.857 -14.492 13.125 1.00 92.31 178 LEU A C 1
ATOM 1325 O O . LEU A 1 178 ? -3.112 -15.588 12.624 1.00 92.31 178 LEU A O 1
ATOM 1329 N N . ALA A 1 179 ? -2.170 -14.374 14.263 1.00 91.75 179 ALA A N 1
ATOM 1330 C CA . ALA A 1 179 ? -1.629 -15.528 14.980 1.00 91.75 179 ALA A CA 1
ATOM 1331 C C . ALA A 1 179 ? -2.573 -16.030 16.080 1.00 91.75 179 ALA A C 1
ATOM 1333 O O . ALA A 1 179 ? -2.822 -17.231 16.169 1.00 91.75 179 ALA A O 1
ATOM 1334 N N . ASP A 1 180 ? -3.107 -15.126 16.902 1.00 93.88 180 ASP A N 1
ATOM 1335 C CA . ASP A 1 180 ? -3.928 -15.479 18.068 1.00 93.88 180 ASP A CA 1
ATOM 1336 C C . ASP A 1 180 ? -5.434 -15.586 17.780 1.00 93.88 180 ASP A C 1
ATOM 1338 O O . ASP A 1 180 ? -6.163 -16.185 18.571 1.00 93.88 180 ASP A O 1
ATOM 1342 N N . LYS A 1 181 ? -5.893 -15.051 16.640 1.00 94.75 181 LYS A N 1
ATOM 1343 C CA . LYS A 1 181 ? -7.307 -14.960 16.243 1.00 94.75 181 LYS A CA 1
ATOM 1344 C C . LYS A 1 181 ? -8.179 -14.179 17.230 1.00 94.75 181 LYS A C 1
ATOM 1346 O O . LYS A 1 181 ? -9.394 -14.378 17.262 1.00 94.75 181 LYS A O 1
ATOM 1351 N N . THR A 1 182 ? -7.582 -13.274 18.000 1.00 95.06 182 THR A N 1
ATOM 1352 C CA . THR A 1 182 ? -8.310 -12.389 18.912 1.00 95.06 182 THR A CA 1
ATOM 1353 C C . THR A 1 182 ? -8.877 -11.201 18.137 1.00 95.06 182 THR A C 1
ATOM 1355 O O . THR A 1 182 ? -8.197 -10.634 17.286 1.00 95.06 182 THR A O 1
ATOM 1358 N N . ASP A 1 183 ? -10.123 -10.821 18.421 1.00 96.12 183 ASP A N 1
ATOM 1359 C CA . ASP A 1 183 ? -10.734 -9.596 17.888 1.00 96.12 183 ASP A CA 1
ATOM 1360 C C . ASP A 1 183 ? -10.018 -8.363 18.457 1.00 96.12 183 ASP A C 1
ATOM 1362 O O . ASP A 1 183 ? -9.860 -8.242 19.673 1.00 96.12 183 ASP A O 1
ATOM 1366 N N . THR A 1 184 ? -9.578 -7.454 17.584 1.00 94.19 184 THR A N 1
ATOM 1367 C CA . THR A 1 184 ? -8.881 -6.226 17.995 1.00 94.19 184 THR A CA 1
ATOM 1368 C C . THR A 1 184 ? -9.839 -5.159 18.529 1.00 94.19 184 THR A C 1
ATOM 1370 O O . THR A 1 184 ? -9.408 -4.197 19.158 1.00 94.19 184 THR A O 1
ATOM 1373 N N . GLY A 1 185 ? -11.144 -5.298 18.276 1.00 94.31 185 GLY A N 1
ATOM 1374 C CA . GLY A 1 185 ? -12.157 -4.290 18.592 1.00 94.31 185 GLY A CA 1
ATOM 1375 C C . GLY A 1 185 ? -12.165 -3.093 17.634 1.00 94.31 185 GLY A C 1
ATOM 1376 O O . GLY A 1 185 ? -12.969 -2.178 17.818 1.00 94.31 185 GLY A O 1
ATOM 1377 N N . ILE A 1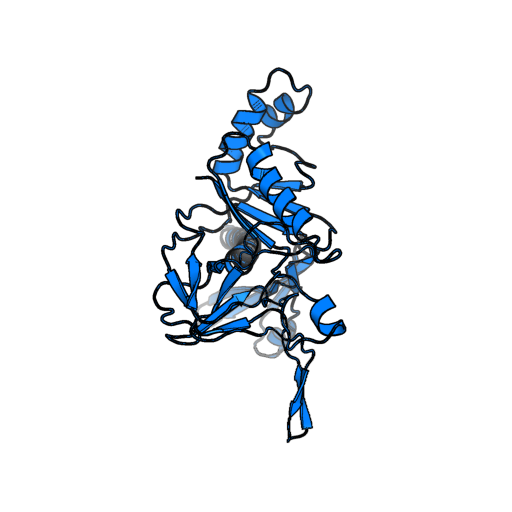 186 ? -11.308 -3.097 16.608 1.00 94.81 186 ILE A N 1
ATOM 1378 C CA . ILE A 1 186 ? -11.198 -2.045 15.593 1.00 94.81 186 ILE A CA 1
ATOM 1379 C C . ILE A 1 186 ? -11.696 -2.581 14.251 1.00 94.81 186 ILE A C 1
ATOM 1381 O O . ILE A 1 186 ? -11.343 -3.688 13.838 1.00 94.81 186 ILE A O 1
ATOM 1385 N N . LEU A 1 187 ? -12.500 -1.780 13.543 1.00 96.75 187 LEU A N 1
ATOM 1386 C CA . LEU A 1 187 ? -13.007 -2.136 12.217 1.00 96.75 187 LEU A CA 1
ATOM 1387 C C . LEU A 1 187 ? -11.860 -2.433 11.243 1.00 96.75 187 LEU A C 1
ATOM 1389 O O . LEU A 1 187 ? -10.876 -1.696 11.157 1.00 96.75 187 LEU A O 1
ATOM 1393 N N . MET A 1 188 ? -12.010 -3.503 10.465 1.00 96.31 188 MET A N 1
ATOM 1394 C CA . MET A 1 188 ? -11.063 -3.837 9.413 1.00 96.31 188 MET A CA 1
ATOM 1395 C C . MET A 1 188 ? -11.228 -2.866 8.243 1.00 96.31 188 MET A C 1
ATOM 1397 O O . MET A 1 188 ? -12.292 -2.782 7.626 1.00 96.31 188 MET A O 1
ATOM 1401 N N . THR A 1 189 ? -10.150 -2.161 7.917 1.00 97.12 189 THR A N 1
ATOM 1402 C CA . THR A 1 189 ? -10.056 -1.344 6.706 1.00 97.12 189 THR A CA 1
ATOM 1403 C C . THR A 1 189 ? -9.679 -2.202 5.503 1.00 97.12 189 THR A C 1
ATOM 1405 O O . THR A 1 189 ? -8.778 -3.042 5.577 1.00 97.12 189 THR A O 1
ATOM 1408 N N . PHE A 1 190 ? -10.337 -1.927 4.383 1.00 97.69 190 PHE A N 1
ATOM 1409 C CA . PHE A 1 190 ? -10.078 -2.486 3.065 1.00 97.69 190 PHE A CA 1
ATOM 1410 C C . PHE A 1 190 ? -9.807 -1.377 2.050 1.00 97.69 190 PHE A C 1
ATOM 1412 O O . PHE A 1 190 ? -10.175 -0.222 2.260 1.00 97.69 190 PHE A O 1
ATOM 1419 N N . THR A 1 191 ? -9.213 -1.741 0.919 1.00 97.69 191 THR A N 1
ATOM 1420 C CA . THR A 1 191 ? -8.961 -0.824 -0.195 1.00 97.69 191 THR A CA 1
ATOM 1421 C C . THR A 1 191 ? -9.657 -1.301 -1.452 1.00 97.69 191 THR A C 1
ATOM 1423 O O . THR A 1 191 ? -9.514 -2.462 -1.832 1.00 97.69 191 THR A O 1
ATOM 1426 N N . VAL A 1 192 ? -10.383 -0.402 -2.112 1.00 97.38 192 VAL A N 1
ATOM 1427 C CA . VAL A 1 192 ? -11.023 -0.662 -3.402 1.00 97.38 192 VAL A CA 1
ATOM 1428 C C . VAL A 1 192 ? -9.960 -0.725 -4.494 1.00 97.38 192 VAL A C 1
ATOM 1430 O O . VAL A 1 192 ? -9.262 0.255 -4.741 1.00 97.38 192 VAL A O 1
ATOM 1433 N N . VAL A 1 193 ? -9.851 -1.861 -5.179 1.00 96.38 193 VAL A N 1
ATOM 1434 C CA . VAL A 1 193 ? -8.885 -2.074 -6.273 1.00 96.38 193 VAL A CA 1
ATOM 1435 C C . VAL A 1 193 ? -9.534 -2.219 -7.643 1.00 96.38 193 VAL A C 1
ATOM 1437 O O . VAL A 1 193 ? -8.858 -2.094 -8.661 1.00 96.38 193 VAL A O 1
ATOM 1440 N N . GLY A 1 194 ? -10.848 -2.426 -7.683 1.00 96.62 194 GLY A N 1
ATOM 1441 C CA . GLY A 1 194 ? -11.603 -2.534 -8.922 1.00 96.62 194 GLY A CA 1
ATOM 1442 C C . GLY A 1 194 ? -13.082 -2.246 -8.717 1.00 96.62 194 GLY A C 1
ATOM 1443 O O . GLY A 1 194 ? -13.626 -2.440 -7.632 1.00 96.62 194 GLY A O 1
ATOM 1444 N N . ILE A 1 195 ? -13.739 -1.788 -9.780 1.00 96.56 195 ILE A N 1
ATOM 1445 C CA . ILE A 1 195 ? -15.194 -1.615 -9.840 1.00 96.56 195 ILE A CA 1
ATOM 1446 C C . ILE A 1 195 ? -15.667 -2.359 -11.091 1.00 96.56 195 ILE A C 1
ATOM 1448 O O . ILE A 1 195 ? -15.785 -1.751 -12.157 1.00 96.56 195 ILE A O 1
ATOM 1452 N N . PRO A 1 196 ? -15.855 -3.691 -11.011 1.00 95.81 196 PRO A N 1
ATOM 1453 C CA . PRO A 1 196 ? -16.168 -4.501 -12.187 1.00 95.81 196 PRO A CA 1
ATOM 1454 C C . PRO A 1 196 ? -17.484 -4.097 -12.859 1.00 95.81 196 PRO A C 1
ATOM 1456 O O . PRO A 1 196 ? -17.628 -4.221 -14.073 1.00 95.81 196 PRO A O 1
ATOM 1459 N N . ASN A 1 197 ? -18.460 -3.640 -12.069 1.00 95.81 197 ASN A N 1
ATOM 1460 C CA . ASN A 1 197 ? -19.768 -3.189 -12.537 1.00 95.81 197 ASN A CA 1
ATOM 1461 C C . ASN A 1 197 ? -20.456 -2.289 -11.487 1.00 95.81 197 ASN A C 1
ATOM 1463 O O . ASN A 1 197 ? -19.907 -2.022 -10.419 1.00 95.81 197 ASN A O 1
ATOM 1467 N N . GLY A 1 198 ? -21.677 -1.829 -11.789 1.00 96.44 198 GLY A N 1
ATOM 1468 C CA . GLY A 1 198 ? -22.468 -0.922 -10.942 1.00 96.44 198 GLY A CA 1
ATOM 1469 C C . GLY A 1 198 ? -22.917 -1.485 -9.584 1.00 96.44 198 GLY A C 1
ATOM 1470 O O . GLY A 1 198 ? -23.382 -0.718 -8.744 1.00 96.44 198 GLY A O 1
ATOM 1471 N N . THR A 1 199 ? -22.781 -2.794 -9.360 1.00 97.19 199 THR A N 1
ATOM 1472 C CA . THR A 1 199 ? -23.271 -3.517 -8.171 1.00 97.19 199 THR A CA 1
ATOM 1473 C C . THR A 1 199 ? -22.198 -4.412 -7.541 1.00 97.19 199 THR A C 1
ATOM 1475 O O . THR A 1 199 ? -22.508 -5.331 -6.786 1.00 97.19 199 THR A O 1
ATOM 1478 N N . SER A 1 200 ? -20.923 -4.195 -7.872 1.00 97.00 200 SER A N 1
ATOM 1479 C CA . SER A 1 200 ? -19.806 -4.991 -7.362 1.00 97.00 200 SER A CA 1
ATOM 1480 C C . SER A 1 200 ? -18.570 -4.127 -7.177 1.00 97.00 200 SER A C 1
ATOM 1482 O O . SER A 1 200 ? -18.273 -3.273 -8.015 1.00 97.00 200 SER A O 1
ATOM 1484 N N . VAL A 1 201 ? -17.830 -4.382 -6.102 1.00 97.62 201 VAL A N 1
ATOM 1485 C CA . VAL A 1 201 ? -16.561 -3.715 -5.795 1.00 97.62 201 VAL A CA 1
ATOM 1486 C C . VAL A 1 201 ? -15.516 -4.769 -5.448 1.00 97.62 201 VAL A C 1
ATOM 1488 O O . VAL A 1 201 ? -15.766 -5.632 -4.611 1.00 97.62 201 VAL A O 1
ATOM 1491 N N . THR A 1 202 ? -14.346 -4.695 -6.078 1.00 97.50 202 THR A N 1
ATOM 1492 C CA . THR A 1 202 ? -13.200 -5.558 -5.772 1.00 97.50 202 THR A CA 1
ATOM 1493 C C . THR A 1 202 ? -12.344 -4.902 -4.694 1.00 97.50 202 THR A C 1
ATOM 1495 O O . THR A 1 202 ? -11.933 -3.749 -4.860 1.00 97.50 202 THR A O 1
ATOM 1498 N N . ILE A 1 203 ? -12.040 -5.622 -3.614 1.00 97.25 203 ILE A N 1
ATOM 1499 C CA . ILE A 1 203 ? -11.309 -5.101 -2.451 1.00 97.25 203 ILE A CA 1
ATOM 1500 C C . ILE A 1 203 ? -10.060 -5.915 -2.088 1.00 97.25 203 ILE A C 1
ATOM 1502 O O . ILE A 1 203 ? -9.953 -7.103 -2.404 1.00 97.25 203 ILE A O 1
ATOM 1506 N N . PHE A 1 204 ? -9.151 -5.259 -1.363 1.00 96.62 204 PHE A N 1
ATOM 1507 C CA . PHE A 1 204 ? -8.005 -5.840 -0.663 1.00 96.62 204 PHE A CA 1
ATOM 1508 C C . PHE A 1 204 ? -8.032 -5.551 0.847 1.00 96.62 204 PHE A C 1
ATOM 1510 O O . PHE A 1 204 ? -8.390 -4.439 1.230 1.00 96.62 204 PHE A O 1
ATOM 1517 N N . PRO A 1 205 ? -7.536 -6.470 1.698 1.00 95.44 205 PRO A N 1
ATOM 1518 C CA . PRO A 1 205 ? -7.345 -7.896 1.423 1.00 95.44 205 PRO A CA 1
ATOM 1519 C C . PRO A 1 205 ? -8.700 -8.624 1.343 1.00 95.44 205 PRO A C 1
ATOM 1521 O O . PRO A 1 205 ? -9.727 -8.091 1.757 1.00 95.44 205 PRO A O 1
ATOM 1524 N N . LYS A 1 206 ? -8.705 -9.870 0.863 1.00 95.88 206 LYS A N 1
ATOM 1525 C CA . LYS A 1 206 ? -9.874 -10.755 0.926 1.00 95.88 206 LYS A CA 1
ATOM 1526 C C . LYS A 1 206 ? -10.318 -10.938 2.389 1.00 95.88 206 LYS A C 1
ATOM 1528 O O . LYS A 1 206 ? -9.497 -11.371 3.201 1.00 95.88 206 LYS A O 1
ATOM 1533 N N . PRO A 1 207 ? -11.579 -10.635 2.750 1.00 96.50 207 PRO A N 1
ATOM 1534 C CA . PRO A 1 207 ? -12.075 -10.855 4.103 1.00 96.50 207 PRO A CA 1
ATOM 1535 C C . PRO A 1 207 ? -12.363 -12.343 4.325 1.00 96.50 207 PRO A C 1
ATOM 1537 O O . PRO A 1 207 ? -13.218 -12.929 3.662 1.00 96.50 207 PRO A O 1
ATOM 1540 N N . ILE A 1 208 ? -11.647 -12.951 5.266 1.00 96.44 208 ILE A N 1
ATOM 1541 C CA . ILE A 1 208 ? -11.801 -14.345 5.685 1.00 96.44 208 ILE A CA 1
ATOM 1542 C C . ILE A 1 208 ? -12.277 -14.321 7.134 1.00 96.44 208 ILE A C 1
ATOM 1544 O O . ILE A 1 208 ? -11.540 -13.913 8.035 1.00 96.44 208 ILE A O 1
ATOM 1548 N N . ALA A 1 209 ? -13.523 -14.730 7.349 1.00 97.12 209 ALA A N 1
ATOM 1549 C CA . ALA A 1 209 ? -14.192 -14.589 8.631 1.00 97.12 209 ALA A CA 1
ATOM 1550 C C . ALA A 1 209 ? -13.975 -15.793 9.551 1.00 97.12 209 ALA A C 1
ATOM 1552 O O . ALA A 1 209 ? -14.272 -16.932 9.189 1.00 97.12 209 ALA A O 1
ATOM 1553 N N . LEU A 1 210 ? -13.537 -15.530 10.782 1.00 96.31 210 LEU A N 1
ATOM 1554 C CA . LEU A 1 210 ? -13.379 -16.554 11.816 1.00 96.31 210 LEU A CA 1
ATOM 1555 C C . LEU A 1 210 ? -14.729 -17.196 12.192 1.00 96.31 210 LEU A C 1
ATOM 1557 O O . LEU A 1 210 ? -14.831 -18.417 12.355 1.00 96.31 210 LEU A O 1
ATOM 1561 N N . GLY A 1 211 ? -15.776 -16.371 12.277 1.00 93.56 211 GLY A N 1
ATOM 1562 C CA . GLY A 1 211 ? -17.151 -16.770 12.580 1.00 93.56 211 GLY A CA 1
ATOM 1563 C C . GLY A 1 211 ? -17.923 -17.430 11.430 1.00 93.56 211 GLY A C 1
ATOM 1564 O O . GLY A 1 211 ? -19.095 -17.747 11.610 1.00 93.56 211 GLY A O 1
ATOM 1565 N N . ASP A 1 212 ? -17.313 -17.654 10.262 1.00 95.81 212 ASP A N 1
ATOM 1566 C CA . ASP A 1 212 ? -17.993 -18.276 9.120 1.00 95.81 212 ASP A CA 1
ATOM 1567 C C . ASP A 1 212 ? -18.319 -19.754 9.401 1.00 95.81 212 ASP A C 1
ATOM 1569 O O . ASP A 1 212 ? -17.426 -20.568 9.644 1.00 95.81 212 ASP A O 1
ATOM 1573 N N . ALA A 1 213 ? -19.598 -20.132 9.378 1.00 92.94 213 ALA A N 1
ATOM 1574 C CA . ALA A 1 213 ? -20.015 -21.520 9.586 1.00 92.94 213 ALA A CA 1
ATOM 1575 C C . ALA A 1 213 ? -19.678 -22.442 8.395 1.00 92.94 213 ALA A C 1
ATOM 1577 O O . ALA A 1 213 ? -19.623 -23.658 8.569 1.00 92.94 213 ALA A O 1
ATOM 1578 N N . GLY A 1 214 ? -19.451 -21.877 7.205 1.00 91.81 214 GLY A N 1
ATOM 1579 C CA . GLY A 1 214 ? -19.119 -22.608 5.983 1.00 91.81 214 GLY A CA 1
ATOM 1580 C C . GLY A 1 214 ? -17.640 -22.969 5.839 1.00 91.81 214 GLY A C 1
ATOM 1581 O O . GLY A 1 214 ? -17.311 -23.793 4.988 1.00 91.81 214 GLY A O 1
ATOM 1582 N N . LEU A 1 215 ? -16.755 -22.390 6.661 1.00 94.75 215 LEU A N 1
ATOM 1583 C CA . LEU A 1 215 ? -15.318 -22.670 6.624 1.00 94.75 215 LEU A CA 1
ATOM 1584 C C . LEU A 1 215 ? -14.928 -23.797 7.584 1.00 94.75 215 LEU A C 1
ATOM 1586 O O . LEU A 1 215 ? -15.375 -23.852 8.734 1.00 94.75 215 LEU A O 1
ATOM 1590 N N . ASN A 1 216 ? -14.027 -24.668 7.135 1.00 94.69 216 ASN A N 1
ATOM 1591 C CA . ASN A 1 216 ? -13.409 -25.670 8.000 1.00 94.69 216 ASN A CA 1
ATOM 1592 C C . ASN A 1 216 ? -12.316 -25.053 8.900 1.00 94.69 216 ASN A C 1
ATOM 1594 O O . ASN A 1 216 ? -11.914 -23.902 8.739 1.00 94.69 216 ASN A O 1
ATOM 1598 N N . ILE A 1 217 ? -11.812 -25.827 9.866 1.00 93.50 217 ILE A N 1
ATOM 1599 C CA . ILE A 1 217 ? -10.807 -25.352 10.838 1.00 93.50 217 ILE A CA 1
ATOM 1600 C C . ILE A 1 217 ? -9.525 -24.874 10.136 1.00 93.50 217 ILE A C 1
ATOM 1602 O O . ILE A 1 217 ? -8.959 -23.852 10.517 1.00 93.50 217 ILE A O 1
ATOM 1606 N N . THR A 1 218 ? -9.083 -25.578 9.091 1.00 93.12 218 THR A N 1
ATOM 1607 C CA . THR A 1 218 ? -7.879 -25.212 8.332 1.00 93.12 218 THR A CA 1
ATOM 1608 C C . THR A 1 218 ? -8.058 -23.930 7.521 1.00 93.12 218 THR A C 1
ATOM 1610 O O . THR A 1 218 ? -7.130 -23.140 7.417 1.00 93.12 218 THR A O 1
ATOM 1613 N N . GLU A 1 219 ? -9.254 -23.673 6.999 1.00 94.69 219 GLU A N 1
ATOM 1614 C CA . GLU A 1 219 ? -9.599 -22.440 6.291 1.00 94.69 219 GLU A CA 1
ATOM 1615 C C . GLU A 1 219 ? -9.708 -21.267 7.271 1.00 94.69 219 GLU A C 1
ATOM 1617 O O . GLU A 1 219 ? -9.186 -20.185 7.006 1.00 94.69 219 GLU A O 1
ATOM 1622 N N . LYS A 1 220 ? -10.289 -21.499 8.454 1.00 94.50 220 LYS A N 1
ATOM 1623 C CA . LYS A 1 220 ? -10.356 -20.510 9.542 1.00 94.50 220 LYS A CA 1
ATOM 1624 C C . LYS A 1 220 ? -8.988 -20.112 10.089 1.00 94.50 220 LYS A C 1
ATOM 1626 O O . LYS A 1 220 ? -8.846 -19.007 10.608 1.00 94.50 220 LYS A O 1
ATOM 1631 N N . ALA A 1 221 ? -7.961 -20.946 9.933 1.00 93.44 221 ALA A N 1
ATOM 1632 C CA . ALA A 1 221 ? -6.593 -20.570 10.288 1.00 93.44 221 ALA A CA 1
ATOM 1633 C C . ALA A 1 221 ? -6.087 -19.350 9.487 1.00 93.44 221 ALA A C 1
ATOM 1635 O O . ALA A 1 221 ? -5.229 -18.614 9.972 1.00 93.44 221 ALA A O 1
ATOM 1636 N N . TYR A 1 222 ? -6.667 -19.067 8.314 1.00 94.38 222 TYR A N 1
ATOM 1637 C CA . TYR A 1 222 ? -6.361 -17.886 7.497 1.00 94.38 222 TYR A CA 1
ATOM 1638 C C . TYR A 1 222 ? -7.254 -16.673 7.801 1.00 94.38 222 TYR A C 1
ATOM 1640 O O . TYR A 1 222 ? -7.146 -15.656 7.120 1.00 94.38 222 TYR A O 1
ATOM 1648 N N . ALA A 1 223 ? -8.132 -16.752 8.807 1.00 95.75 223 ALA A N 1
ATOM 1649 C CA . ALA A 1 223 ? -9.041 -15.662 9.138 1.00 95.75 223 ALA A CA 1
ATOM 1650 C C . ALA A 1 223 ? -8.290 -14.374 9.509 1.00 95.75 223 ALA A C 1
ATOM 1652 O O . ALA A 1 223 ? -7.320 -14.412 10.277 1.00 95.75 223 ALA A O 1
ATOM 1653 N N . ASN A 1 224 ? -8.777 -13.260 8.960 1.00 95.31 224 ASN A N 1
ATOM 1654 C CA . ASN A 1 224 ? -8.295 -11.893 9.180 1.00 95.31 224 ASN A CA 1
ATOM 1655 C C . ASN A 1 224 ? -9.409 -10.936 9.642 1.00 95.31 224 ASN A C 1
ATOM 1657 O O . ASN A 1 224 ? -9.108 -9.820 10.064 1.00 95.31 224 ASN A O 1
ATOM 1661 N N . VAL A 1 225 ? -10.671 -11.384 9.632 1.00 97.31 225 VAL A N 1
ATOM 1662 C CA . VAL A 1 225 ? -11.802 -10.673 10.238 1.00 97.31 225 VAL A CA 1
ATOM 1663 C C . VAL A 1 225 ? -12.607 -11.565 11.178 1.00 97.31 225 VAL A C 1
ATOM 1665 O O . VAL A 1 225 ? -12.601 -12.794 11.063 1.00 97.31 225 VAL A O 1
ATOM 1668 N N . ASN A 1 226 ? -13.312 -10.945 12.122 1.00 97.06 226 ASN A N 1
ATOM 1669 C CA . ASN A 1 226 ? -14.061 -11.654 13.161 1.00 97.06 226 ASN A CA 1
ATOM 1670 C C . ASN A 1 226 ? -15.319 -12.359 12.612 1.00 97.06 226 ASN A C 1
ATOM 1672 O O . ASN A 1 226 ? -15.570 -13.523 12.930 1.00 97.06 226 ASN A O 1
ATOM 1676 N N . THR A 1 227 ? -16.084 -11.690 11.749 1.00 96.62 227 THR A N 1
ATOM 1677 C CA . THR A 1 227 ? -17.381 -12.150 11.235 1.00 96.62 227 THR A CA 1
ATOM 1678 C C . THR A 1 227 ? -17.519 -11.936 9.729 1.00 96.62 227 THR A C 1
ATOM 1680 O O . THR A 1 227 ? -16.770 -11.170 9.121 1.00 96.62 227 THR A O 1
ATOM 1683 N N . GLN A 1 228 ? -18.467 -12.643 9.108 1.00 96.81 228 GLN A N 1
ATOM 1684 C CA . GLN A 1 228 ? -18.768 -12.487 7.686 1.00 96.81 228 GLN A CA 1
ATOM 1685 C C . GLN A 1 228 ? -19.349 -11.100 7.409 1.00 96.81 228 GLN A C 1
ATOM 1687 O O . GLN A 1 228 ? -20.105 -10.550 8.213 1.00 96.81 228 GLN A O 1
ATOM 1692 N N . ILE A 1 229 ? -19.071 -10.568 6.219 1.00 97.25 229 ILE A N 1
ATOM 1693 C CA . ILE A 1 229 ? -19.804 -9.410 5.709 1.00 97.25 229 ILE A CA 1
ATOM 1694 C C . ILE A 1 229 ? -21.199 -9.908 5.330 1.00 97.25 229 ILE A C 1
ATOM 1696 O O . ILE A 1 229 ? -21.381 -10.537 4.289 1.00 97.25 229 ILE A O 1
ATOM 1700 N N . VAL A 1 230 ? -22.172 -9.685 6.209 1.00 96.62 230 VAL A N 1
ATOM 1701 C CA . VAL A 1 230 ? -23.561 -10.115 6.010 1.00 96.62 230 VAL A CA 1
ATOM 1702 C C . VAL A 1 230 ? -24.270 -9.249 4.973 1.00 96.62 230 VAL A C 1
ATOM 1704 O O . VAL A 1 230 ? -23.894 -8.099 4.753 1.00 96.62 230 VAL A O 1
ATOM 1707 N N . SER A 1 231 ? -25.325 -9.780 4.354 1.00 96.75 231 SER A N 1
ATOM 1708 C CA . SER A 1 231 ? -26.234 -8.976 3.530 1.00 96.75 231 SER A CA 1
ATOM 1709 C C . SER A 1 231 ? -26.807 -7.801 4.331 1.00 96.75 231 SER A C 1
ATOM 1711 O O . SER A 1 231 ? -27.267 -7.978 5.459 1.00 96.75 231 SER A O 1
ATOM 1713 N N . GLY A 1 232 ? -26.821 -6.611 3.734 1.00 96.50 232 GLY A N 1
ATOM 1714 C CA . GLY A 1 232 ? -27.285 -5.378 4.368 1.00 96.50 232 GLY A CA 1
ATOM 1715 C C . GLY A 1 232 ? -26.248 -4.683 5.255 1.00 96.50 232 GLY A C 1
ATOM 1716 O O . GLY A 1 232 ? -26.570 -3.646 5.829 1.00 96.50 232 GLY A O 1
ATOM 1717 N N . ALA A 1 233 ? -25.019 -5.203 5.362 1.00 97.50 233 ALA A N 1
ATOM 1718 C CA . ALA A 1 233 ? -23.934 -4.510 6.051 1.00 97.50 233 ALA A CA 1
ATOM 1719 C C . ALA A 1 233 ? -23.593 -3.199 5.326 1.00 97.50 233 ALA A C 1
ATOM 1721 O O . ALA A 1 233 ? -23.495 -3.161 4.096 1.00 97.50 233 ALA A O 1
ATOM 1722 N N . THR A 1 234 ? -23.389 -2.127 6.090 1.00 97.81 234 THR A N 1
ATOM 1723 C CA . THR A 1 234 ? -22.994 -0.830 5.532 1.00 97.81 234 THR A CA 1
ATOM 1724 C C . THR A 1 234 ? -21.514 -0.864 5.188 1.00 97.81 234 THR A C 1
ATOM 1726 O O . THR A 1 234 ? -20.689 -1.140 6.057 1.00 97.81 234 THR A O 1
ATOM 1729 N N . MET A 1 235 ? -21.193 -0.546 3.939 1.00 97.75 235 MET A N 1
ATOM 1730 C CA . MET A 1 235 ? -19.843 -0.279 3.458 1.00 97.75 235 MET A CA 1
ATOM 1731 C C . MET A 1 235 ? -19.670 1.234 3.344 1.00 97.75 235 MET A C 1
ATOM 1733 O O . MET A 1 235 ? -20.377 1.870 2.561 1.00 97.75 235 MET A O 1
ATOM 1737 N N . GLY A 1 236 ? -18.750 1.806 4.117 1.00 97.56 236 GLY A N 1
ATOM 1738 C CA . GLY A 1 236 ? -18.498 3.249 4.142 1.00 97.56 236 GLY A CA 1
ATOM 1739 C C . GLY A 1 236 ? -17.041 3.579 3.848 1.00 97.56 236 GLY A C 1
ATOM 1740 O O . GLY A 1 236 ? -16.145 2.887 4.329 1.00 97.56 236 GLY A O 1
ATOM 1741 N N . ALA A 1 237 ? -16.809 4.635 3.070 1.00 96.94 237 ALA A N 1
ATOM 1742 C CA . ALA A 1 237 ? -15.483 5.199 2.869 1.00 96.94 237 ALA A CA 1
ATOM 1743 C C . ALA A 1 237 ? -14.961 5.848 4.161 1.00 96.94 237 ALA A C 1
ATOM 1745 O O . ALA A 1 237 ? -15.697 6.542 4.861 1.00 96.94 237 ALA A O 1
ATOM 1746 N N . VAL A 1 238 ? -13.683 5.623 4.468 1.00 96.38 238 VAL A N 1
ATOM 1747 C CA . VAL A 1 238 ? -12.991 6.185 5.639 1.00 96.38 238 VAL A CA 1
ATOM 1748 C C . VAL A 1 238 ? -12.003 7.288 5.272 1.00 96.38 238 VAL A C 1
ATOM 1750 O O . VAL A 1 238 ? -11.624 8.065 6.140 1.00 96.38 238 VAL A O 1
ATOM 1753 N N . ASN A 1 239 ? -11.620 7.414 3.997 1.00 95.25 239 ASN A N 1
ATOM 1754 C CA . ASN A 1 239 ? -10.844 8.543 3.475 1.00 95.25 239 ASN A CA 1
ATOM 1755 C C . ASN A 1 239 ? -11.719 9.790 3.297 1.00 95.25 239 ASN A C 1
ATOM 1757 O O . ASN A 1 239 ? -11.865 10.304 2.190 1.00 95.25 239 ASN A O 1
ATOM 1761 N N . THR A 1 240 ? -12.350 10.243 4.379 1.00 94.38 240 THR A N 1
ATOM 1762 C CA . THR A 1 240 ? -13.399 11.269 4.337 1.00 94.38 240 THR A CA 1
ATOM 1763 C C . THR A 1 240 ? -12.869 12.660 4.019 1.00 94.38 240 THR A C 1
ATOM 1765 O O . THR A 1 240 ? -13.510 13.407 3.279 1.00 94.38 240 THR A O 1
ATOM 1768 N N . THR A 1 241 ? -11.691 13.002 4.537 1.00 94.25 241 THR A N 1
ATOM 1769 C CA . THR A 1 241 ? -11.063 14.308 4.314 1.00 94.25 241 THR A CA 1
ATOM 1770 C C . THR A 1 241 ? -10.146 14.260 3.100 1.00 94.25 241 THR A C 1
ATOM 1772 O O . THR A 1 241 ? -10.084 15.211 2.315 1.00 94.25 241 THR A O 1
ATOM 1775 N N . GLY A 1 242 ? -9.435 13.143 2.927 1.00 92.25 242 GLY A N 1
ATOM 1776 C CA . GLY A 1 242 ? -8.357 13.032 1.958 1.00 92.25 242 GLY A CA 1
ATOM 1777 C C . GLY A 1 242 ? -7.206 13.994 2.274 1.00 92.25 242 GLY A C 1
ATOM 1778 O O . GLY A 1 242 ? -7.214 14.750 3.243 1.00 92.25 242 GLY A O 1
ATOM 1779 N N . GLY A 1 243 ? -6.163 13.967 1.451 1.00 94.19 243 GLY A N 1
ATOM 1780 C CA . GLY A 1 243 ? -4.992 14.813 1.664 1.00 94.19 243 GLY A CA 1
ATOM 1781 C C . GLY A 1 243 ? -3.714 14.218 1.102 1.00 94.19 243 GLY A C 1
ATOM 1782 O O . GLY A 1 243 ? -3.722 13.218 0.383 1.00 94.19 243 GLY A O 1
ATOM 1783 N N . ARG A 1 244 ? -2.582 14.859 1.397 1.00 94.62 244 ARG A N 1
ATOM 1784 C CA . ARG A 1 244 ? -1.274 14.353 0.972 1.00 94.62 244 ARG A CA 1
ATOM 1785 C C . ARG A 1 244 ? -0.946 13.096 1.781 1.00 94.62 244 ARG A C 1
ATOM 1787 O O . ARG A 1 244 ? -0.873 13.168 3.005 1.00 94.62 244 ARG A O 1
ATOM 1794 N N . SER A 1 245 ? -0.741 11.964 1.107 1.00 95.56 245 SER A N 1
ATOM 1795 C CA . SER A 1 245 ? -0.485 10.692 1.788 1.00 95.56 245 SER A CA 1
ATOM 1796 C C . SER A 1 245 ? 0.858 10.717 2.513 1.00 95.56 245 SER A C 1
ATOM 1798 O O . SER A 1 245 ? 1.835 11.235 1.967 1.00 95.56 245 SER A O 1
ATOM 1800 N N . ASN A 1 246 ? 0.923 10.076 3.671 1.00 96.19 246 ASN A N 1
ATOM 1801 C CA . ASN A 1 246 ? 2.133 9.447 4.179 1.00 96.19 246 ASN A CA 1
ATOM 1802 C C . ASN A 1 246 ? 1.959 7.931 4.060 1.00 96.19 246 ASN A C 1
ATOM 1804 O O . ASN A 1 246 ? 0.835 7.429 4.082 1.00 96.19 246 ASN A O 1
ATOM 1808 N N . LEU A 1 247 ? 3.053 7.205 3.878 1.00 96.38 247 LEU A N 1
ATOM 1809 C CA . LEU A 1 247 ? 3.020 5.768 3.623 1.00 96.38 247 LEU A CA 1
ATOM 1810 C C . LEU A 1 247 ? 3.727 5.036 4.748 1.00 96.38 247 LEU A C 1
ATOM 1812 O O . LEU A 1 247 ? 4.742 5.514 5.243 1.00 96.38 247 LEU A O 1
ATOM 1816 N N . PHE A 1 248 ? 3.235 3.862 5.109 1.00 95.88 248 PHE A N 1
ATOM 1817 C CA . PHE A 1 248 ? 3.926 2.979 6.035 1.00 95.88 248 PHE A CA 1
ATOM 1818 C C . PHE A 1 248 ? 3.732 1.540 5.595 1.00 95.88 248 PHE A C 1
ATOM 1820 O O . PHE A 1 248 ? 2.638 1.137 5.204 1.00 95.88 248 PHE A O 1
ATOM 1827 N N . TYR A 1 249 ? 4.805 0.769 5.589 1.00 95.25 249 TYR A N 1
ATOM 1828 C CA . TYR A 1 249 ? 4.762 -0.607 5.120 1.00 95.25 249 TYR A CA 1
ATOM 1829 C C . TYR A 1 249 ? 5.945 -1.396 5.663 1.00 95.25 249 TYR A C 1
ATOM 1831 O O . TYR A 1 249 ? 6.964 -0.841 6.074 1.00 95.25 249 TYR A O 1
ATOM 1839 N N . ASP A 1 250 ? 5.788 -2.711 5.659 1.00 94.62 250 ASP A N 1
ATOM 1840 C CA . ASP A 1 250 ? 6.898 -3.637 5.820 1.00 94.62 250 ASP A CA 1
ATOM 1841 C C . ASP A 1 250 ? 7.561 -3.882 4.451 1.00 94.62 250 ASP A C 1
ATOM 1843 O O . ASP A 1 250 ? 6.867 -4.044 3.445 1.00 94.62 250 ASP A O 1
ATOM 1847 N N . ASN A 1 251 ? 8.893 -3.863 4.382 1.00 90.62 251 ASN A N 1
ATOM 1848 C CA . ASN A 1 251 ? 9.644 -3.891 3.123 1.00 90.62 251 ASN A CA 1
ATOM 1849 C C . ASN A 1 251 ? 9.372 -5.151 2.283 1.00 90.62 251 ASN A C 1
ATOM 1851 O O . ASN A 1 251 ? 9.362 -5.059 1.059 1.00 90.62 251 ASN A O 1
ATOM 1855 N N . ASP A 1 252 ? 9.082 -6.302 2.903 1.00 93.06 252 ASP A N 1
ATOM 1856 C CA . ASP A 1 252 ? 8.734 -7.540 2.183 1.00 93.06 252 ASP A CA 1
ATOM 1857 C C . ASP A 1 252 ? 7.303 -7.520 1.598 1.00 93.06 252 ASP A C 1
ATOM 1859 O O . ASP A 1 252 ? 6.915 -8.406 0.836 1.00 93.06 252 ASP A O 1
ATOM 1863 N N . ALA A 1 253 ? 6.484 -6.513 1.916 1.00 93.44 253 ALA A N 1
ATOM 1864 C CA . ALA A 1 253 ? 5.133 -6.397 1.367 1.00 93.44 253 ALA A CA 1
ATOM 1865 C C . ALA A 1 253 ? 5.107 -5.935 -0.103 1.00 93.44 253 ALA A C 1
ATOM 1867 O O . ALA A 1 253 ? 4.089 -6.120 -0.782 1.00 93.44 253 ALA A O 1
ATOM 1868 N N . ILE A 1 254 ? 6.203 -5.348 -0.598 1.00 93.81 254 ILE A N 1
ATOM 1869 C CA . ILE A 1 254 ? 6.323 -4.777 -1.944 1.00 93.81 254 ILE A CA 1
ATOM 1870 C C . ILE A 1 254 ? 7.488 -5.438 -2.670 1.00 93.81 254 ILE A C 1
ATOM 1872 O O . ILE A 1 254 ? 8.593 -5.520 -2.145 1.00 93.81 254 ILE A O 1
ATOM 1876 N N . GLU A 1 255 ? 7.260 -5.829 -3.919 1.00 92.25 255 GLU A N 1
ATOM 1877 C CA . GLU A 1 255 ? 8.303 -6.383 -4.774 1.00 92.25 255 GLU A CA 1
ATOM 1878 C C . GLU A 1 255 ? 8.441 -5.574 -6.066 1.00 92.25 255 GLU A C 1
ATOM 1880 O O . GLU A 1 255 ? 7.452 -5.241 -6.731 1.00 92.25 255 GLU A O 1
ATOM 1885 N N . VAL A 1 256 ? 9.690 -5.264 -6.418 1.00 91.88 256 VAL A N 1
ATOM 1886 C CA . VAL A 1 256 ? 10.065 -4.647 -7.692 1.00 91.88 256 VAL A CA 1
ATOM 1887 C C . VAL A 1 256 ? 10.730 -5.718 -8.541 1.00 91.88 256 VAL A C 1
ATOM 1889 O O . VAL A 1 256 ? 11.825 -6.180 -8.231 1.00 91.88 256 VAL A O 1
ATOM 1892 N N . LEU A 1 257 ? 10.069 -6.104 -9.626 1.00 91.12 257 LEU A N 1
ATOM 1893 C CA . LEU A 1 257 ? 10.561 -7.117 -10.549 1.00 91.12 257 LEU A CA 1
ATOM 1894 C C . LEU A 1 257 ? 11.257 -6.422 -11.716 1.00 91.12 257 LEU A C 1
ATOM 1896 O O . LEU A 1 257 ? 10.608 -5.733 -12.505 1.00 91.12 257 LEU A O 1
ATOM 1900 N N . GLY A 1 258 ? 12.574 -6.587 -11.818 1.00 88.88 258 GLY A N 1
ATOM 1901 C CA . GLY A 1 258 ? 13.348 -6.134 -12.971 1.00 88.88 258 GLY A CA 1
ATOM 1902 C C . GLY A 1 258 ? 13.159 -7.074 -14.158 1.00 88.88 258 GLY A C 1
ATOM 1903 O O . GLY A 1 258 ? 13.239 -8.291 -14.005 1.00 88.88 258 GLY A O 1
ATOM 1904 N N . GLY A 1 259 ? 12.897 -6.511 -15.336 1.00 85.38 259 GLY A N 1
ATOM 1905 C CA . GLY A 1 259 ? 12.868 -7.265 -16.586 1.00 85.38 259 GLY A CA 1
ATOM 1906 C C . GLY A 1 259 ? 14.139 -7.024 -17.390 1.00 85.38 259 GLY A C 1
ATOM 1907 O O . GLY A 1 259 ? 14.524 -5.874 -17.604 1.00 85.38 259 GLY A O 1
ATOM 1908 N N . ASP A 1 260 ? 14.749 -8.090 -17.898 1.00 84.88 260 ASP A N 1
ATOM 1909 C CA . ASP A 1 260 ? 15.808 -7.972 -18.895 1.00 84.88 260 ASP A CA 1
ATOM 1910 C C . ASP A 1 260 ? 15.198 -7.992 -20.297 1.00 84.88 260 ASP A C 1
ATOM 1912 O O . ASP A 1 260 ? 14.436 -8.891 -20.661 1.00 84.88 260 ASP A O 1
ATOM 1916 N N . VAL A 1 261 ? 15.539 -6.988 -21.104 1.00 82.06 261 VAL A N 1
ATOM 1917 C CA . VAL A 1 261 ? 15.215 -6.986 -22.535 1.00 82.06 261 VAL A CA 1
ATOM 1918 C C . VAL A 1 261 ? 16.480 -7.340 -23.303 1.00 82.06 261 VAL A C 1
ATOM 1920 O O . VAL A 1 261 ? 17.514 -6.713 -23.053 1.00 82.06 261 VAL A O 1
ATOM 1923 N N . PRO A 1 262 ? 16.422 -8.254 -24.291 1.00 84.25 262 PRO A N 1
ATOM 1924 C CA . PRO A 1 262 ? 17.530 -8.509 -25.208 1.00 84.25 262 PRO A CA 1
ATOM 1925 C C . PRO A 1 262 ? 17.676 -7.344 -26.203 1.00 84.25 262 PRO A C 1
ATOM 1927 O O . PRO A 1 262 ? 17.522 -7.497 -27.415 1.00 84.25 262 PRO A O 1
ATOM 1930 N N . MET A 1 263 ? 17.943 -6.139 -25.688 1.00 81.31 263 MET A N 1
ATOM 1931 C CA . MET A 1 263 ? 18.057 -4.913 -26.476 1.00 81.31 263 MET A CA 1
ATOM 1932 C C . MET A 1 263 ? 19.195 -5.006 -27.495 1.00 81.31 263 MET A C 1
ATOM 1934 O O . MET A 1 263 ? 19.137 -4.335 -28.516 1.00 81.31 263 MET A O 1
ATOM 1938 N N . GLN A 1 264 ? 20.192 -5.865 -27.269 1.00 76.81 264 GLN A N 1
ATOM 1939 C CA . GLN A 1 264 ? 21.311 -6.095 -28.185 1.00 76.81 264 GLN A CA 1
ATOM 1940 C C . GLN A 1 264 ? 20.849 -6.580 -29.567 1.00 76.81 264 GLN A C 1
ATOM 1942 O O . GLN A 1 264 ? 21.464 -6.210 -30.564 1.00 76.81 264 GLN A O 1
ATOM 1947 N N . LEU A 1 265 ? 19.723 -7.304 -29.645 1.00 79.62 265 LEU A N 1
ATOM 1948 C CA . LEU A 1 265 ? 19.130 -7.737 -30.915 1.00 79.62 265 LEU A CA 1
ATOM 1949 C C . LEU A 1 265 ? 18.714 -6.552 -31.799 1.00 79.62 265 LEU A C 1
ATOM 1951 O O . LEU A 1 265 ? 18.682 -6.671 -33.016 1.00 79.62 265 LEU A O 1
ATOM 1955 N N . MET A 1 266 ? 18.453 -5.371 -31.226 1.00 73.62 266 MET A N 1
ATOM 1956 C CA . MET A 1 266 ? 18.156 -4.161 -32.006 1.00 73.62 266 MET A CA 1
ATOM 1957 C C . MET A 1 266 ? 19.317 -3.753 -32.925 1.00 73.62 266 MET A C 1
ATOM 1959 O O . MET A 1 266 ? 19.084 -3.138 -33.965 1.00 73.62 266 MET A O 1
ATOM 1963 N N . GLY A 1 267 ? 20.554 -4.122 -32.578 1.00 69.69 267 GLY A N 1
ATOM 1964 C CA . GLY A 1 267 ? 21.709 -3.919 -33.451 1.00 69.69 267 GLY A CA 1
ATOM 1965 C C . GLY A 1 267 ? 21.696 -4.802 -34.696 1.00 69.69 267 GLY A C 1
ATOM 1966 O O . GLY A 1 267 ? 22.236 -4.395 -35.723 1.00 69.69 267 GLY A O 1
ATOM 1967 N N . GLU A 1 268 ? 21.033 -5.957 -34.641 1.00 73.19 268 GLU A N 1
ATOM 1968 C CA . GLU A 1 268 ? 20.915 -6.889 -35.767 1.00 73.19 268 GLU A CA 1
ATOM 1969 C C . GLU A 1 268 ? 19.855 -6.444 -36.787 1.00 73.19 268 GLU A C 1
ATOM 1971 O O . GLU A 1 268 ? 19.967 -6.774 -37.965 1.00 73.19 268 GLU A O 1
ATOM 1976 N N . PHE A 1 269 ? 18.852 -5.665 -36.361 1.00 65.62 269 PHE A N 1
ATOM 1977 C CA . PHE A 1 269 ? 17.687 -5.336 -37.195 1.00 65.62 269 PHE A CA 1
ATOM 1978 C C . PHE A 1 269 ? 17.730 -3.975 -37.903 1.00 65.62 269 PHE A C 1
ATOM 1980 O O . PHE A 1 269 ? 16.925 -3.772 -38.807 1.00 65.62 269 PHE A O 1
ATOM 1987 N N . ASP A 1 270 ? 18.619 -3.046 -37.525 1.00 66.62 270 ASP A N 1
ATOM 1988 C CA . ASP A 1 270 ? 18.694 -1.720 -38.185 1.00 66.62 270 ASP A CA 1
ATOM 1989 C C . ASP A 1 270 ? 20.008 -0.948 -37.912 1.00 66.62 270 ASP A C 1
ATOM 1991 O O . ASP A 1 270 ? 20.084 0.269 -38.064 1.00 66.62 270 ASP A O 1
ATOM 1995 N N . GLY A 1 271 ? 21.058 -1.615 -37.410 1.00 76.31 271 GLY A N 1
ATOM 1996 C CA . GLY A 1 271 ? 22.315 -0.942 -37.048 1.00 76.31 271 GLY A CA 1
ATOM 1997 C C . GLY A 1 271 ? 22.214 0.009 -35.842 1.00 76.31 271 GLY A C 1
ATOM 1998 O O . GLY A 1 271 ? 23.125 0.811 -35.609 1.00 76.31 271 GLY A O 1
ATOM 1999 N N . MET A 1 272 ? 21.131 -0.081 -35.059 1.00 84.88 272 MET A N 1
ATOM 2000 C CA . MET A 1 272 ? 20.974 0.653 -33.802 1.00 84.88 272 MET A CA 1
ATOM 2001 C C . MET A 1 272 ? 22.060 0.244 -32.803 1.00 84.88 272 MET A C 1
ATOM 2003 O O . MET A 1 272 ? 22.362 -0.934 -32.622 1.00 84.88 272 MET A O 1
ATOM 2007 N N . LYS A 1 273 ? 22.635 1.219 -32.101 1.00 86.62 273 LYS A N 1
ATOM 2008 C CA . LYS A 1 273 ? 23.621 0.954 -31.049 1.00 86.62 273 LYS A CA 1
ATOM 2009 C C . LYS A 1 273 ? 22.948 0.952 -29.689 1.00 86.62 273 LYS A C 1
ATOM 2011 O O . LYS A 1 273 ? 22.060 1.765 -29.429 1.00 86.62 273 LYS A O 1
ATOM 2016 N N . VAL A 1 274 ? 23.401 0.056 -28.817 1.00 86.50 274 VAL A N 1
ATOM 2017 C CA . VAL A 1 274 ? 22.858 -0.116 -27.468 1.00 86.50 274 VAL A CA 1
ATOM 2018 C C . VAL A 1 274 ? 23.971 0.005 -26.443 1.00 86.50 274 VAL A C 1
ATOM 2020 O O . VAL A 1 274 ? 25.033 -0.594 -26.590 1.00 86.50 274 VAL A O 1
ATOM 2023 N N . ILE A 1 275 ? 23.709 0.782 -25.400 1.00 86.75 275 ILE A N 1
ATOM 2024 C CA . ILE A 1 275 ? 24.529 0.868 -24.193 1.00 86.75 275 ILE A CA 1
ATOM 2025 C C . ILE A 1 275 ? 23.617 0.528 -23.019 1.00 86.75 275 ILE A C 1
ATOM 2027 O O . ILE A 1 275 ? 22.477 0.986 -22.978 1.00 86.75 275 ILE A O 1
ATOM 2031 N N . SER A 1 276 ? 24.102 -0.263 -22.071 1.00 86.19 276 SER A N 1
ATOM 2032 C CA . SER A 1 276 ? 23.366 -0.610 -20.856 1.00 86.19 276 SER A CA 1
ATOM 2033 C C . SER A 1 276 ? 24.222 -0.369 -19.624 1.00 86.19 276 SER A C 1
ATOM 2035 O O . SER A 1 276 ? 25.421 -0.641 -19.648 1.00 86.19 276 SER A O 1
ATOM 2037 N N . GLU A 1 277 ? 23.596 0.094 -18.550 1.00 85.19 277 GLU A N 1
ATOM 2038 C CA . GLU A 1 277 ? 24.235 0.270 -17.249 1.00 85.19 277 GLU A CA 1
ATOM 2039 C C . GLU A 1 277 ? 23.232 -0.062 -16.140 1.00 85.19 277 GLU A C 1
ATOM 2041 O O . GLU A 1 277 ? 22.040 0.246 -16.248 1.00 85.19 277 GLU A O 1
ATOM 2046 N N . THR A 1 278 ? 23.707 -0.706 -15.077 1.00 83.81 278 THR A N 1
ATOM 2047 C CA . THR A 1 278 ? 22.886 -1.016 -13.904 1.00 83.81 278 THR A CA 1
ATOM 2048 C C . THR A 1 278 ? 22.795 0.219 -13.014 1.00 83.81 278 THR A C 1
ATOM 2050 O O . THR A 1 278 ? 23.805 0.784 -12.595 1.00 83.81 278 THR A O 1
ATOM 2053 N N . MET A 1 279 ? 21.573 0.658 -12.730 1.00 81.19 279 MET A N 1
ATOM 2054 C CA . MET A 1 279 ? 21.305 1.772 -11.827 1.00 81.19 279 MET A CA 1
ATOM 2055 C C . MET A 1 279 ? 21.561 1.371 -10.366 1.00 81.19 279 MET A C 1
ATOM 2057 O O . MET A 1 279 ? 21.579 0.194 -10.014 1.00 81.19 279 MET A O 1
ATOM 2061 N N . SER A 1 280 ? 21.694 2.353 -9.470 1.00 77.69 280 SER A N 1
ATOM 2062 C CA . SER A 1 280 ? 21.952 2.112 -8.037 1.00 77.69 280 SER A CA 1
ATOM 2063 C C . SER A 1 280 ? 20.849 1.330 -7.312 1.00 77.69 280 SER A C 1
ATOM 2065 O O . SER A 1 280 ? 21.080 0.814 -6.227 1.00 77.69 280 SER A O 1
ATOM 2067 N N . ASN A 1 281 ? 19.649 1.264 -7.888 1.00 76.00 281 ASN A N 1
ATOM 2068 C CA . ASN A 1 281 ? 18.522 0.475 -7.389 1.00 76.00 281 ASN A CA 1
ATOM 2069 C C . ASN A 1 281 ? 18.518 -0.976 -7.915 1.00 76.00 281 ASN A C 1
ATOM 2071 O O . ASN A 1 281 ? 17.551 -1.693 -7.687 1.00 76.00 281 ASN A O 1
ATOM 2075 N N . GLY A 1 282 ? 19.557 -1.390 -8.648 1.00 81.50 282 GLY A N 1
ATOM 2076 C CA . GLY A 1 282 ? 19.705 -2.739 -9.196 1.00 81.50 282 GLY A CA 1
ATOM 2077 C C . GLY A 1 282 ? 19.010 -2.981 -10.540 1.00 81.50 282 GLY A C 1
ATOM 2078 O O . GLY A 1 282 ? 19.198 -4.045 -11.119 1.00 81.50 282 GLY A O 1
ATOM 2079 N N . LEU A 1 283 ? 18.242 -2.020 -11.069 1.00 86.56 283 LEU A N 1
ATOM 2080 C CA . LEU A 1 283 ? 17.573 -2.162 -12.368 1.00 86.56 283 LEU A CA 1
ATOM 2081 C C . LEU A 1 283 ? 18.502 -1.797 -13.530 1.00 86.56 283 LEU A C 1
ATOM 2083 O O . LEU A 1 283 ? 19.273 -0.838 -13.455 1.00 86.56 283 LEU A O 1
ATOM 2087 N N . ASN A 1 284 ? 18.373 -2.519 -14.642 1.00 87.88 284 ASN A N 1
ATOM 2088 C CA . ASN A 1 284 ? 19.128 -2.247 -15.861 1.00 87.88 284 ASN A CA 1
ATOM 2089 C C . ASN A 1 284 ? 18.470 -1.126 -16.676 1.00 87.88 284 ASN A C 1
ATOM 2091 O O . ASN A 1 284 ? 17.304 -1.222 -17.068 1.00 87.88 284 ASN A O 1
ATOM 2095 N N . MET A 1 285 ? 19.238 -0.073 -16.961 1.00 87.31 285 MET A N 1
ATOM 2096 C CA . MET A 1 285 ? 18.840 0.993 -17.874 1.00 87.31 285 MET A CA 1
ATOM 2097 C C . MET A 1 285 ? 19.531 0.797 -19.221 1.00 87.31 285 MET A C 1
ATOM 2099 O O . MET A 1 285 ? 20.748 0.626 -19.299 1.00 87.31 285 MET A O 1
ATOM 2103 N N . TYR A 1 286 ? 18.751 0.891 -20.293 1.00 88.81 286 TYR A N 1
ATOM 2104 C CA . TYR A 1 286 ? 19.220 0.777 -21.667 1.00 88.81 286 TYR A CA 1
ATOM 2105 C C . TYR A 1 286 ? 19.117 2.123 -22.381 1.00 88.81 286 TYR A C 1
ATOM 2107 O O . TYR A 1 286 ? 18.100 2.818 -22.303 1.00 88.81 286 TYR A O 1
ATOM 2115 N N . MET A 1 287 ? 20.162 2.469 -23.125 1.00 88.00 287 MET A N 1
ATOM 2116 C CA . MET A 1 287 ? 20.190 3.556 -24.091 1.00 88.00 287 MET A CA 1
ATOM 2117 C C . MET A 1 287 ? 20.336 2.970 -25.489 1.00 88.00 287 MET A C 1
ATOM 2119 O O . MET A 1 287 ? 21.384 2.427 -25.831 1.00 88.00 287 MET A O 1
ATOM 2123 N N . VAL A 1 288 ? 19.303 3.131 -26.310 1.00 89.31 288 VAL A N 1
ATOM 2124 C CA . VAL A 1 288 ? 19.337 2.772 -27.732 1.00 89.31 288 VAL A CA 1
ATOM 2125 C C . VAL A 1 288 ? 19.417 4.044 -28.554 1.00 89.31 288 VAL A C 1
ATOM 2127 O O . VAL A 1 288 ? 18.684 4.996 -28.274 1.00 89.31 288 VAL A O 1
ATOM 2130 N N . TYR A 1 289 ? 20.303 4.087 -29.544 1.00 88.69 289 TYR A N 1
ATOM 2131 C CA . TYR A 1 289 ? 20.472 5.260 -30.391 1.00 88.69 289 TYR A CA 1
ATOM 2132 C C . TYR A 1 289 ? 20.844 4.910 -31.829 1.00 88.69 289 TYR A C 1
ATOM 2134 O O . TYR A 1 289 ? 21.531 3.923 -32.099 1.00 88.69 289 TYR A O 1
ATOM 2142 N N . ASP A 1 290 ? 20.409 5.772 -32.741 1.00 89.44 290 ASP A N 1
ATOM 2143 C CA . ASP A 1 290 ? 20.739 5.726 -34.157 1.00 89.44 290 ASP A CA 1
ATOM 2144 C C . ASP A 1 290 ? 20.846 7.133 -34.757 1.00 89.44 290 ASP A C 1
ATOM 2146 O O . ASP A 1 290 ? 20.548 8.155 -34.124 1.00 89.44 290 ASP A O 1
ATOM 2150 N N . SER A 1 291 ? 21.314 7.176 -36.000 1.00 86.38 291 SER A N 1
ATOM 2151 C CA . SER A 1 291 ? 21.310 8.376 -36.823 1.00 86.38 291 SER A CA 1
ATOM 2152 C C . SER A 1 291 ? 20.613 8.078 -38.135 1.00 86.38 291 SER A C 1
ATOM 2154 O O . SER A 1 291 ? 20.971 7.118 -38.818 1.00 86.38 291 SER A O 1
ATOM 2156 N N . ARG A 1 292 ? 19.673 8.934 -38.520 1.00 85.50 292 ARG A N 1
ATOM 2157 C CA . ARG A 1 292 ? 19.101 8.907 -39.861 1.00 85.50 292 ARG A CA 1
ATOM 2158 C C . ARG A 1 292 ? 19.974 9.721 -40.805 1.00 85.50 292 ARG A C 1
ATOM 2160 O O . ARG A 1 292 ? 20.301 10.869 -40.512 1.00 85.50 292 ARG A O 1
ATOM 2167 N N . LEU A 1 293 ? 20.339 9.124 -41.938 1.00 85.06 293 LEU A N 1
ATOM 2168 C CA . LEU A 1 293 ? 21.136 9.803 -42.959 1.00 85.06 293 LEU A CA 1
ATOM 2169 C C . LEU A 1 293 ? 20.307 10.846 -43.723 1.00 85.06 293 LEU A C 1
ATOM 2171 O O . LEU A 1 293 ? 20.811 11.932 -43.988 1.00 85.06 293 LEU A O 1
ATOM 2175 N N . ASP A 1 294 ? 19.039 10.537 -44.013 1.00 90.75 294 ASP A N 1
ATOM 2176 C CA . ASP A 1 294 ? 18.162 11.358 -44.865 1.00 90.75 294 ASP A CA 1
ATOM 2177 C C . ASP A 1 294 ? 17.978 12.796 -44.355 1.00 90.75 294 ASP A C 1
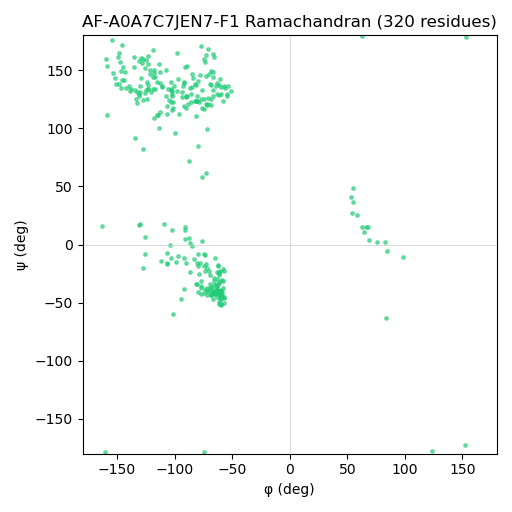ATOM 2179 O O . ASP A 1 294 ? 17.881 13.735 -45.141 1.00 90.75 294 ASP A O 1
ATOM 2183 N N . ASP A 1 295 ? 17.900 12.972 -43.034 1.00 90.81 295 ASP A N 1
ATOM 2184 C CA . ASP A 1 295 ? 17.609 14.251 -42.376 1.00 90.81 295 ASP A CA 1
ATOM 2185 C C . ASP A 1 295 ? 18.658 14.647 -41.325 1.00 90.81 295 ASP A C 1
ATOM 2187 O O . ASP A 1 295 ? 18.477 15.636 -40.609 1.00 90.81 295 ASP A O 1
ATOM 2191 N N . LEU A 1 296 ? 19.750 13.879 -41.231 1.00 86.69 296 LEU A N 1
ATOM 2192 C CA . LEU A 1 296 ? 20.848 14.066 -40.279 1.00 86.69 296 LEU A CA 1
ATOM 2193 C C . LEU A 1 296 ? 20.394 14.139 -38.809 1.00 86.69 296 LEU A C 1
ATOM 2195 O O . LEU A 1 296 ? 21.055 14.766 -37.974 1.00 86.69 296 LEU A O 1
ATOM 2199 N N . ARG A 1 297 ? 19.266 13.507 -38.457 1.00 88.69 297 ARG A N 1
ATOM 2200 C CA . ARG A 1 297 ? 18.773 13.485 -37.074 1.00 88.69 297 ARG A CA 1
ATOM 2201 C C . ARG A 1 297 ? 19.385 12.339 -36.280 1.00 88.69 297 ARG A C 1
ATOM 2203 O O . ARG A 1 297 ? 19.383 11.189 -36.711 1.00 88.69 297 ARG A O 1
ATOM 2210 N N . LEU A 1 298 ? 19.821 12.653 -35.061 1.00 86.31 298 LEU A N 1
ATOM 2211 C CA . LEU A 1 298 ? 20.171 11.666 -34.042 1.00 86.31 298 LEU A CA 1
ATOM 2212 C C . LEU A 1 298 ? 18.961 11.403 -33.146 1.00 86.31 298 LEU A C 1
ATOM 2214 O O . LEU A 1 298 ? 18.394 12.337 -32.568 1.00 86.31 298 LEU A O 1
ATOM 2218 N N . ARG A 1 299 ? 18.589 10.131 -33.002 1.00 87.88 299 ARG A N 1
ATOM 2219 C CA . ARG A 1 299 ? 17.522 9.695 -32.100 1.00 87.88 299 ARG A CA 1
ATOM 2220 C C . ARG A 1 299 ? 18.136 8.826 -31.017 1.00 87.88 299 ARG A C 1
ATOM 2222 O O . ARG A 1 299 ? 19.016 8.014 -31.279 1.00 87.88 299 ARG A O 1
ATOM 2229 N N . TYR A 1 300 ? 17.671 9.003 -29.788 1.00 87.94 300 TYR A N 1
ATOM 2230 C CA . TYR A 1 300 ? 18.019 8.108 -28.696 1.00 87.94 300 TYR A CA 1
ATOM 2231 C C . TYR A 1 300 ? 16.822 7.902 -27.775 1.00 87.94 300 TYR A C 1
ATOM 2233 O O . TYR A 1 300 ? 15.994 8.801 -27.597 1.00 87.94 300 TYR A O 1
ATOM 2241 N N . ARG A 1 301 ? 16.743 6.716 -27.178 1.00 86.81 301 ARG A N 1
ATOM 2242 C CA . ARG A 1 301 ? 15.718 6.328 -26.214 1.00 86.81 301 ARG A CA 1
ATOM 2243 C C . ARG A 1 301 ? 16.390 5.732 -24.991 1.00 86.81 301 ARG A C 1
ATOM 2245 O O . ARG A 1 301 ? 17.240 4.858 -25.118 1.00 86.81 301 ARG A O 1
ATOM 2252 N N . LEU A 1 302 ? 15.981 6.215 -23.824 1.00 87.31 302 LEU A N 1
ATOM 2253 C CA . LEU A 1 302 ? 16.314 5.609 -22.542 1.00 87.31 302 LEU A CA 1
ATOM 2254 C C . LEU A 1 302 ? 15.120 4.789 -22.071 1.00 87.31 302 LEU A C 1
ATOM 2256 O O . LEU A 1 302 ? 13.979 5.248 -22.168 1.00 87.31 302 LEU A O 1
ATOM 2260 N N . PHE A 1 303 ? 15.384 3.592 -21.570 1.00 86.31 303 PHE A N 1
ATOM 2261 C CA . PHE A 1 303 ? 14.354 2.639 -21.191 1.00 86.31 303 PHE A CA 1
ATOM 2262 C C . PHE A 1 303 ? 14.824 1.781 -20.015 1.00 86.31 303 PHE A C 1
ATOM 2264 O O . PHE A 1 303 ? 15.962 1.324 -20.000 1.00 86.31 303 PHE A O 1
ATOM 2271 N N . THR A 1 304 ? 13.921 1.558 -19.067 1.00 88.12 304 THR A N 1
ATOM 2272 C CA . THR A 1 304 ? 14.086 0.627 -17.949 1.00 88.12 304 THR A CA 1
ATOM 2273 C C . THR A 1 304 ? 12.810 -0.203 -17.885 1.00 88.12 304 THR A C 1
ATOM 2275 O O . THR A 1 304 ? 11.719 0.371 -17.935 1.00 88.12 304 THR A O 1
ATOM 2278 N N . TRP A 1 305 ? 12.931 -1.528 -17.791 1.00 89.88 305 TRP A N 1
ATOM 2279 C CA . TRP A 1 305 ? 11.778 -2.419 -17.664 1.00 89.88 305 TRP A CA 1
ATOM 2280 C C . TRP A 1 305 ? 11.632 -2.900 -16.229 1.00 89.88 305 TRP A C 1
ATOM 2282 O O . TRP A 1 305 ? 12.544 -3.507 -15.671 1.00 89.88 305 TRP A O 1
ATOM 2292 N N . TYR A 1 306 ? 10.473 -2.635 -15.637 1.00 91.94 306 TYR A N 1
ATOM 2293 C CA . TYR A 1 306 ? 10.131 -3.140 -14.320 1.00 91.94 306 TYR A CA 1
ATOM 2294 C C . TYR A 1 306 ? 8.629 -3.405 -14.201 1.00 91.94 306 TYR A C 1
ATOM 2296 O O . TYR A 1 306 ? 7.820 -2.820 -14.927 1.00 91.94 306 TYR A O 1
ATOM 2304 N N . GLY A 1 307 ? 8.274 -4.278 -13.265 1.00 92.81 307 GLY A N 1
ATOM 2305 C CA . GLY A 1 307 ? 6.926 -4.468 -12.746 1.00 92.81 307 GLY A CA 1
ATOM 2306 C C . GLY A 1 307 ? 6.909 -4.238 -11.237 1.00 92.81 307 GLY A C 1
ATOM 2307 O O . GLY A 1 307 ? 7.911 -4.463 -10.561 1.00 92.81 307 GLY A O 1
ATOM 2308 N N . LEU A 1 308 ? 5.777 -3.780 -10.709 1.00 94.00 308 LEU A N 1
ATOM 2309 C CA . LEU A 1 308 ? 5.579 -3.579 -9.275 1.00 94.00 308 LEU A CA 1
ATOM 2310 C C . LEU A 1 308 ? 4.466 -4.498 -8.790 1.00 94.00 308 LEU A C 1
ATOM 2312 O O . LEU A 1 308 ? 3.410 -4.561 -9.421 1.00 94.00 308 LEU A O 1
ATOM 2316 N N . THR A 1 309 ? 4.688 -5.176 -7.667 1.00 93.12 309 THR A N 1
ATOM 2317 C CA . THR A 1 309 ? 3.695 -6.076 -7.076 1.00 93.12 309 THR A CA 1
ATOM 2318 C C . THR A 1 309 ? 3.511 -5.791 -5.593 1.00 93.12 309 THR A C 1
ATOM 2320 O O . THR A 1 309 ? 4.460 -5.791 -4.815 1.00 93.12 309 THR A O 1
ATOM 2323 N N . ALA A 1 310 ? 2.254 -5.594 -5.198 1.00 93.62 310 ALA A N 1
ATOM 2324 C CA . ALA A 1 310 ? 1.820 -5.586 -3.807 1.00 93.62 310 ALA A CA 1
ATOM 2325 C C . ALA A 1 310 ? 1.679 -7.037 -3.322 1.00 93.62 310 ALA A C 1
ATOM 2327 O O . ALA A 1 310 ? 0.598 -7.624 -3.422 1.00 93.62 310 ALA A O 1
ATOM 2328 N N . LYS A 1 311 ? 2.778 -7.650 -2.871 1.00 93.00 311 LYS A N 1
ATOM 2329 C CA . LYS A 1 311 ? 2.805 -9.053 -2.427 1.00 93.00 311 LYS A CA 1
ATOM 2330 C C . LYS A 1 311 ? 1.850 -9.277 -1.257 1.00 93.00 311 LYS A C 1
ATOM 2332 O O . LYS A 1 311 ? 1.089 -10.239 -1.277 1.00 93.00 311 LYS A O 1
ATOM 2337 N N . ASP A 1 312 ? 1.840 -8.357 -0.294 1.00 93.12 312 ASP A N 1
ATOM 2338 C CA . ASP A 1 312 ? 0.953 -8.429 0.864 1.00 93.12 312 ASP A CA 1
ATOM 2339 C C . ASP A 1 312 ? 0.278 -7.077 1.174 1.00 93.12 312 ASP A C 1
ATOM 2341 O O . ASP A 1 312 ? 0.800 -6.268 1.946 1.00 93.12 312 ASP A O 1
ATOM 2345 N N . PRO A 1 313 ? -0.921 -6.831 0.611 1.00 93.56 313 PRO A N 1
ATOM 2346 C CA . PRO A 1 313 ? -1.711 -5.629 0.884 1.00 93.56 313 PRO A CA 1
ATOM 2347 C C . PRO A 1 313 ? -2.048 -5.398 2.363 1.00 93.56 313 PRO A C 1
ATOM 2349 O O . PRO A 1 313 ? -2.331 -4.262 2.757 1.00 93.56 313 PRO A O 1
ATOM 2352 N N . SER A 1 314 ? -2.033 -6.450 3.194 1.00 92.69 314 SER A N 1
ATOM 2353 C CA . SER A 1 314 ? -2.382 -6.370 4.621 1.00 92.69 314 SER A CA 1
ATOM 2354 C C . SER A 1 314 ? -1.313 -5.684 5.475 1.00 92.69 314 SER A C 1
ATOM 2356 O O . SER A 1 314 ? -1.637 -5.125 6.522 1.00 92.69 314 SER A O 1
ATOM 2358 N N . ARG A 1 315 ? -0.063 -5.664 4.989 1.00 93.88 315 ARG A N 1
ATOM 2359 C CA . ARG A 1 315 ? 1.117 -5.073 5.647 1.00 93.88 315 ARG A CA 1
ATOM 2360 C C . ARG A 1 315 ? 1.523 -3.712 5.082 1.00 93.88 315 ARG A C 1
ATOM 2362 O O . ARG A 1 315 ? 2.600 -3.204 5.381 1.00 93.88 315 ARG A O 1
ATOM 2369 N N . MET A 1 316 ? 0.658 -3.113 4.276 1.00 95.62 316 MET A N 1
ATOM 2370 C CA . MET A 1 316 ? 0.848 -1.784 3.711 1.00 95.62 316 MET A CA 1
ATOM 2371 C C . MET A 1 316 ? -0.254 -0.848 4.177 1.00 95.62 316 MET A C 1
ATOM 2373 O O . MET A 1 316 ? -1.419 -1.242 4.280 1.00 95.62 316 MET A O 1
ATOM 2377 N N . GLY A 1 317 ? 0.107 0.405 4.405 1.00 95.69 317 GLY A N 1
ATOM 2378 C CA . GLY A 1 317 ? -0.810 1.407 4.892 1.00 95.69 317 GLY A CA 1
ATOM 2379 C C . GLY A 1 317 ? -0.511 2.815 4.419 1.00 95.69 317 GLY A C 1
ATOM 2380 O O . GLY A 1 317 ? 0.578 3.152 3.948 1.00 95.69 317 GLY A O 1
ATOM 2381 N N . VAL A 1 318 ? -1.546 3.633 4.543 1.00 96.94 318 VAL A N 1
ATOM 2382 C CA . VAL A 1 318 ? -1.548 5.040 4.173 1.00 96.94 318 VAL A CA 1
ATOM 2383 C C . VAL A 1 318 ? -2.097 5.829 5.344 1.00 96.94 318 VAL A C 1
ATOM 2385 O O . VAL A 1 318 ? -3.100 5.445 5.931 1.00 96.94 318 VAL A O 1
ATOM 2388 N N . SER A 1 319 ? -1.479 6.946 5.676 1.00 96.44 319 SER A N 1
ATOM 2389 C CA . SER A 1 319 ? -2.008 7.862 6.676 1.00 96.44 319 SER A CA 1
ATOM 2390 C C . SER A 1 319 ? -2.132 9.261 6.104 1.00 96.44 319 SER A C 1
ATOM 2392 O O . SER A 1 319 ? -1.394 9.660 5.195 1.00 96.44 319 SER A O 1
ATOM 2394 N N . VAL A 1 320 ? -3.072 10.028 6.638 1.00 95.69 320 VAL A N 1
ATOM 2395 C CA . VAL A 1 320 ? -3.265 11.427 6.263 1.00 95.69 320 VAL A CA 1
ATOM 2396 C C . VAL A 1 320 ? -3.257 12.267 7.529 1.00 95.69 320 VAL A C 1
ATOM 2398 O O . VAL A 1 320 ? -4.025 12.019 8.455 1.00 95.69 320 VAL A O 1
ATOM 2401 N N . SER A 1 321 ? -2.371 13.264 7.573 1.00 92.50 321 SER A N 1
ATOM 2402 C CA . SER A 1 321 ? -2.474 14.307 8.592 1.00 92.50 321 SER A CA 1
ATOM 2403 C C . SER A 1 321 ? -3.508 15.318 8.122 1.00 92.50 321 SER A C 1
ATOM 2405 O O . SER A 1 321 ? -3.344 15.895 7.043 1.00 92.50 321 SER A O 1
ATOM 2407 N N . ILE A 1 322 ? -4.524 15.531 8.952 1.00 88.69 322 ILE A N 1
ATOM 2408 C CA . ILE A 1 322 ? -5.564 16.550 8.768 1.00 88.69 322 ILE A CA 1
ATOM 2409 C C . ILE A 1 322 ? -5.346 17.743 9.704 1.00 88.69 322 ILE A C 1
ATOM 2411 O O . ILE A 1 322 ? -4.549 17.617 10.672 1.00 88.69 322 ILE A O 1
#